Protein AF-R6V7T8-F1 (afdb_monomer)

Radius of gyration: 25.44 Å; Cα contacts (8 Å, |Δi|>4): 290; chains: 1; bounding box: 53×52×78 Å

Secondary structure (DSSP, 8-state):
-TTGGGS--------HHHHHHHHHHTT--HHHHHHHHH-GGGSSEEEE-SS-EEEE-HHHHHHHHHHHHHHHHTTPPP-HHHHHTTSB-HHHHHHHHHHHHHHHHHHHHHTHHHHHTT---HHHHHHHHH--HHHHHHHHHHHHHHHHHHHHHHHHHHHHHHHHHHHHHHHHHHHHH--SS-HHHHHHHHHHHHHHHHHHHHHHT-S-HHHHHHHHHHHHHHHHT----SSHHHHHHHHHHHHHHHHHHHHHHHHHHHHHHHHHHHHHHHHHTTSHHHHHHHHHHHH-HHHHHHHTTS--HHHHHHHHHHHHHHHHHHHHHHH--

Nearest PDB structures (foldseek):
  7rdr-assembly1_A  TM=1.911E-01  e=1.807E+00  unidentified
  8aud-assembly1_A  TM=2.335E-01  e=4.408E+00  Corynebacterium glutamicum ATCC 13032

pLDDT: mean 90.62, std 9.59, range [43.59, 98.31]

Solvent-accessible surface area (backbone atoms only — not comparable to full-atom values): 18001 Å² total; per-residue (Å²): 121,82,72,61,80,79,47,92,83,78,91,84,77,93,52,66,72,67,48,49,56,53,37,52,78,69,64,50,42,64,66,59,56,47,47,36,72,78,39,58,78,65,50,59,42,80,49,76,62,98,90,44,79,31,34,30,43,72,64,26,56,54,55,44,27,57,48,50,56,57,25,58,78,67,72,46,86,82,43,41,71,64,41,28,78,39,30,41,30,68,74,61,14,48,53,48,34,57,45,51,56,50,50,53,49,46,53,69,72,61,36,53,71,38,33,36,68,59,59,69,56,72,65,48,51,60,46,58,74,72,46,54,70,72,54,51,52,45,50,44,47,50,46,52,52,56,49,44,60,47,34,44,53,34,52,55,40,44,56,50,40,54,54,50,50,54,51,50,54,51,50,55,47,52,60,70,71,60,66,100,59,52,53,40,52,52,53,50,50,54,54,48,51,52,51,53,52,51,58,52,46,60,73,65,68,81,60,59,67,68,58,54,50,53,52,51,54,50,52,51,56,52,58,77,26,59,31,83,40,78,51,57,71,59,16,50,55,47,37,43,50,53,52,55,51,43,47,52,51,33,54,56,37,47,52,51,37,55,50,25,52,52,22,44,49,54,48,42,46,73,69,50,43,93,37,72,62,42,55,49,43,53,51,52,42,72,69,29,66,45,48,49,62,46,40,75,77,54,75,51,68,68,60,54,52,54,50,50,54,48,55,52,50,52,52,53,50,54,56,52,55,65,73,74,107

Mean predicted aligned error: 6.97 Å

Sequence (325 aa):
MVTLDRVRRIDVEADYGVWKEYARERKLHGALLSYLELRPNNFYRVEADVDGLQYVTARGWEDLSQLIYAYEELSIPVTEEVIYEFLHHRDVAEDVEAYLALYHKYQDDYGIPEILAGNVRTEVYARLFQAGFDERLSVVGLLADGLRGILEKVILQKNKTDQWYDYLRQYQHTLKEGTDKTPAEDYRQMLETIAEENAQLEKTGLVDRKELSRREILRQQMAENAPSAAEPREAFAQAKQGFDNCRSILAAQEQAGEQAMEAAFDFMENAFGNGQEMILFVTELTLMSEAVQFLAQHPCERYLQYNQELLIGTRRRELLDELNQ

Foldseek 3Di:
DVVPVPDDDDDDDDDPVVLLLVCLVVVFDLLLSLLCVVVVVLAWDWDADPVGIFIHYSVLSRVVRVVVVVCVVVVHQDALVNSCVSRVHNVSSVSSSVSVVLLVVLCVVLVLVCLLLLNGDPVNLVCLVVDDPSSLSSVLSSNLVSLLVLLVVLVLLVVLLVVLVVLLVVLLVDLVVDDPDFSLVSQVVSLVVLVVVLVVVVVVVPDDPVVSVSSVVSSVLLVVQRADDRRSVNRSVSSCPSSVVSVVVSVVSLVSSLSSVVSSVVCCCSRANLHVSLVVSLVSLVSNPSNVVSCVVVPDPSSVVSVVVNVVVVVVVVVVVVVVD

Structure (mmCIF, N/CA/C/O backbone):
data_AF-R6V7T8-F1
#
_entry.id   AF-R6V7T8-F1
#
loop_
_atom_site.group_PDB
_atom_site.id
_atom_site.type_symbol
_atom_site.label_atom_id
_atom_site.label_alt_id
_atom_site.label_comp_id
_atom_site.label_asym_id
_atom_site.label_entity_id
_atom_site.label_seq_id
_atom_site.pdbx_PDB_ins_code
_atom_site.Cartn_x
_atom_site.Cartn_y
_atom_site.Cartn_z
_atom_site.occupancy
_atom_site.B_iso_or_equiv
_atom_site.auth_seq_id
_atom_site.auth_comp_id
_atom_site.auth_asym_id
_atom_site.auth_atom_id
_atom_site.pdbx_PDB_model_num
ATOM 1 N N . MET A 1 1 ? 2.264 -28.751 40.817 1.00 55.16 1 MET A N 1
ATOM 2 C CA . MET A 1 1 ? 3.515 -28.034 41.163 1.00 55.16 1 MET A CA 1
ATOM 3 C C . MET A 1 1 ? 4.790 -28.866 40.964 1.00 55.16 1 MET A C 1
ATOM 5 O O . MET A 1 1 ? 5.789 -28.281 40.594 1.00 55.16 1 MET A O 1
ATOM 9 N N . VAL A 1 2 ? 4.789 -30.200 41.119 1.00 51.72 2 VAL A N 1
ATOM 10 C CA . VAL A 1 2 ? 6.012 -31.044 41.011 1.00 51.72 2 VAL A CA 1
ATOM 11 C C . VAL A 1 2 ? 6.523 -31.250 39.567 1.00 51.72 2 VA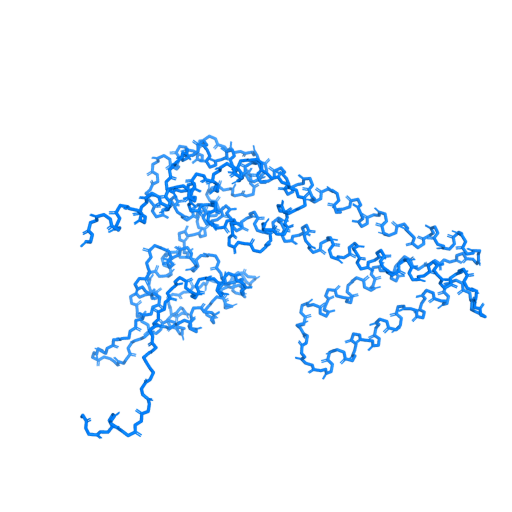L A C 1
ATOM 13 O O . VAL A 1 2 ? 7.693 -31.544 39.353 1.00 51.72 2 VAL A O 1
ATOM 16 N N . THR A 1 3 ? 5.673 -31.069 38.554 1.00 54.94 3 THR A N 1
ATOM 17 C CA . THR A 1 3 ? 6.024 -31.225 37.128 1.00 54.94 3 THR A CA 1
ATOM 18 C C . THR A 1 3 ? 6.689 -29.996 36.501 1.00 54.94 3 THR A C 1
ATOM 20 O O . THR A 1 3 ? 7.427 -30.148 35.533 1.00 54.94 3 THR A O 1
ATOM 23 N N . LEU A 1 4 ? 6.481 -28.799 37.062 1.00 61.06 4 LEU A N 1
ATOM 24 C CA . LEU A 1 4 ? 7.073 -27.546 36.567 1.00 61.06 4 LEU A CA 1
ATOM 25 C C . LEU A 1 4 ? 8.558 -27.390 36.942 1.00 61.06 4 LEU A C 1
ATOM 27 O O . LEU A 1 4 ? 9.261 -26.621 36.305 1.00 61.06 4 LEU A O 1
ATOM 31 N N . ASP A 1 5 ? 9.048 -28.148 37.927 1.00 66.88 5 ASP A N 1
ATOM 32 C CA . ASP A 1 5 ? 10.437 -28.089 38.418 1.00 66.88 5 ASP A CA 1
ATOM 33 C C . ASP A 1 5 ? 11.447 -28.792 37.483 1.00 66.88 5 ASP A C 1
ATOM 35 O O . ASP A 1 5 ? 12.659 -28.649 37.613 1.00 66.88 5 ASP A O 1
ATOM 39 N N . ARG A 1 6 ? 10.954 -29.576 36.513 1.00 75.56 6 ARG A N 1
ATOM 40 C CA . ARG A 1 6 ? 11.778 -30.399 35.604 1.00 75.56 6 ARG A CA 1
ATOM 41 C C . ARG A 1 6 ? 11.792 -29.909 34.159 1.00 75.56 6 ARG A C 1
ATOM 43 O O . ARG A 1 6 ? 12.424 -30.540 33.314 1.00 75.56 6 ARG A O 1
ATOM 50 N N . VAL A 1 7 ? 11.086 -28.821 33.859 1.00 77.69 7 VAL A N 1
ATOM 51 C CA . VAL A 1 7 ? 10.921 -28.310 32.496 1.00 77.69 7 VAL A CA 1
ATOM 52 C C . VAL A 1 7 ? 11.129 -26.805 32.515 1.00 77.69 7 VAL A C 1
ATOM 54 O O . VAL A 1 7 ? 10.615 -26.114 33.390 1.00 77.69 7 VAL A O 1
ATOM 57 N N . ARG A 1 8 ? 11.880 -26.282 31.543 1.00 80.06 8 ARG A N 1
ATOM 58 C CA . ARG A 1 8 ? 11.956 -24.834 31.342 1.00 80.06 8 ARG A CA 1
ATOM 59 C C . ARG A 1 8 ? 10.571 -24.337 30.933 1.00 80.06 8 ARG A C 1
ATOM 61 O O . ARG A 1 8 ? 10.070 -24.725 29.882 1.00 80.06 8 ARG A O 1
ATOM 68 N N . ARG A 1 9 ? 9.967 -23.504 31.775 1.00 81.06 9 ARG A N 1
ATOM 69 C CA . ARG A 1 9 ? 8.743 -22.768 31.468 1.00 81.06 9 ARG A CA 1
ATOM 70 C C . ARG A 1 9 ? 9.133 -21.481 30.746 1.00 81.06 9 ARG A C 1
ATOM 72 O O . ARG A 1 9 ? 9.965 -20.733 31.251 1.00 81.06 9 ARG A O 1
ATOM 79 N N . ILE A 1 10 ? 8.558 -21.262 29.572 1.00 81.31 10 ILE A N 1
ATOM 80 C CA . ILE A 1 10 ? 8.572 -19.970 28.887 1.00 81.31 10 ILE A CA 1
ATOM 81 C C . ILE A 1 10 ? 7.127 -19.497 28.917 1.00 81.31 10 ILE A C 1
ATOM 83 O O . ILE A 1 10 ? 6.248 -20.201 28.421 1.00 81.31 10 ILE A O 1
ATOM 87 N N . ASP A 1 11 ? 6.892 -18.357 29.553 1.00 81.38 11 ASP A N 1
ATOM 88 C CA . ASP A 1 11 ? 5.591 -17.705 29.535 1.00 81.38 11 ASP A CA 1
ATOM 89 C C . ASP A 1 11 ? 5.469 -16.918 28.230 1.00 81.38 11 ASP A C 1
ATOM 91 O O . ASP A 1 11 ? 6.343 -16.121 27.890 1.00 81.38 11 ASP A O 1
ATOM 95 N N . VAL A 1 12 ? 4.422 -17.221 27.468 1.00 79.38 12 VAL A N 1
ATOM 96 C CA . VAL A 1 12 ? 4.104 -16.560 26.204 1.00 79.38 12 VAL A CA 1
ATOM 97 C C . VAL A 1 12 ? 2.762 -15.882 26.399 1.00 79.38 12 VAL A C 1
ATOM 99 O O . VAL A 1 12 ? 1.765 -16.553 26.668 1.00 79.38 12 VAL A O 1
ATOM 102 N N . GLU A 1 13 ? 2.755 -14.562 26.282 1.00 82.81 13 GLU A N 1
ATOM 103 C CA . GLU A 1 13 ? 1.557 -13.735 26.381 1.00 82.81 13 GLU A CA 1
ATOM 104 C C . GLU A 1 13 ? 1.257 -13.117 25.017 1.00 82.81 13 GLU A C 1
ATOM 106 O O . GLU A 1 13 ? 2.162 -12.853 24.221 1.00 82.81 13 GLU A O 1
ATOM 111 N N . ALA A 1 14 ? -0.029 -12.943 24.724 1.00 86.38 14 ALA A N 1
ATOM 112 C CA . ALA A 1 14 ? -0.458 -12.291 23.501 1.00 86.38 14 ALA A CA 1
ATOM 113 C C . ALA A 1 14 ? -0.255 -10.778 23.636 1.00 86.38 14 ALA A C 1
ATOM 115 O O . ALA A 1 14 ? -0.771 -10.165 24.567 1.00 86.38 14 ALA A O 1
ATOM 116 N N . ASP A 1 15 ? 0.458 -10.188 22.681 1.00 89.12 15 ASP A N 1
ATOM 117 C CA . ASP A 1 15 ? 0.689 -8.748 22.609 1.00 89.12 15 ASP A CA 1
ATOM 118 C C . ASP A 1 15 ? 0.139 -8.219 21.279 1.00 89.12 15 ASP A C 1
ATOM 120 O O . ASP A 1 15 ? 0.645 -8.552 20.202 1.00 89.12 15 ASP A O 1
ATOM 124 N N . TYR A 1 16 ? -0.935 -7.426 21.356 1.00 87.88 16 TYR A N 1
ATOM 125 C CA . TYR A 1 16 ? -1.553 -6.828 20.173 1.00 87.88 16 TYR A CA 1
ATOM 126 C C . TYR A 1 16 ? -0.629 -5.808 19.503 1.00 87.88 16 TYR A C 1
ATOM 128 O O . TYR A 1 16 ? -0.614 -5.743 18.280 1.00 87.88 16 TYR A O 1
ATOM 136 N N . GLY A 1 17 ? 0.168 -5.047 20.259 1.00 85.12 17 GLY A N 1
ATOM 137 C CA . GLY A 1 17 ? 1.081 -4.051 19.699 1.00 85.12 17 GLY A CA 1
ATOM 138 C C . GLY A 1 17 ? 2.125 -4.697 18.790 1.00 85.12 17 GLY A C 1
ATOM 139 O O . GLY A 1 17 ? 2.258 -4.309 17.630 1.00 85.12 17 GLY A O 1
ATOM 140 N N . VAL A 1 18 ? 2.777 -5.756 19.280 1.00 86.44 18 VAL A N 1
ATOM 141 C CA . VAL A 1 18 ? 3.751 -6.536 18.496 1.00 86.44 18 VAL A CA 1
ATOM 142 C C . VAL A 1 18 ? 3.080 -7.217 17.300 1.00 86.44 18 VAL A C 1
ATOM 144 O O . VAL A 1 18 ? 3.609 -7.202 16.188 1.00 86.44 18 VAL A O 1
ATOM 147 N N . TRP A 1 19 ? 1.894 -7.803 17.491 1.00 92.38 19 TRP A N 1
ATOM 148 C CA . TRP A 1 19 ? 1.177 -8.437 16.386 1.00 92.38 19 TRP A CA 1
ATOM 149 C C . TRP A 1 19 ? 0.701 -7.431 15.334 1.00 92.38 19 TRP A C 1
ATOM 151 O O . TRP A 1 19 ? 0.721 -7.749 14.150 1.00 92.38 19 TRP A O 1
ATOM 161 N N . LYS A 1 20 ? 0.311 -6.215 15.727 1.00 88.88 20 LYS A N 1
ATOM 162 C CA . LYS A 1 20 ? -0.148 -5.165 14.811 1.00 88.88 20 LYS A CA 1
ATOM 163 C C . LYS A 1 20 ? 0.961 -4.751 13.845 1.00 88.88 20 LYS A C 1
ATOM 165 O O . LYS A 1 20 ? 0.683 -4.529 12.669 1.00 88.88 20 LYS A O 1
ATOM 170 N N . GLU A 1 21 ? 2.212 -4.678 14.303 1.00 85.69 21 GLU A N 1
ATOM 171 C CA . GLU A 1 21 ? 3.370 -4.433 13.429 1.00 85.69 21 GLU A CA 1
ATOM 172 C C . GLU A 1 21 ? 3.504 -5.532 12.366 1.00 85.69 21 GLU A C 1
ATOM 174 O O . GLU A 1 21 ? 3.514 -5.234 11.170 1.00 85.69 21 GLU A O 1
ATOM 179 N N . TYR A 1 22 ? 3.468 -6.801 12.785 1.00 90.06 22 TYR A N 1
ATOM 180 C CA . TYR A 1 22 ? 3.442 -7.948 11.869 1.00 90.06 22 TYR A CA 1
ATOM 181 C C . TYR A 1 22 ? 2.257 -7.893 10.893 1.00 90.06 22 TYR A C 1
ATOM 183 O O . TYR A 1 22 ? 2.412 -8.104 9.689 1.00 90.06 22 TYR A O 1
ATOM 191 N N . ALA A 1 23 ? 1.062 -7.605 11.404 1.00 91.00 23 ALA A N 1
ATOM 192 C CA . ALA A 1 23 ? -0.167 -7.572 10.631 1.00 91.00 23 ALA A CA 1
ATOM 193 C C . ALA A 1 23 ? -0.109 -6.507 9.527 1.00 91.00 23 ALA A C 1
ATOM 195 O O . ALA A 1 23 ? -0.538 -6.756 8.399 1.00 91.00 23 ALA A O 1
ATOM 196 N N . ARG A 1 24 ? 0.489 -5.346 9.816 1.00 83.94 24 ARG A N 1
ATOM 197 C CA . ARG A 1 24 ? 0.737 -4.304 8.813 1.00 83.94 24 ARG A CA 1
ATOM 198 C C . ARG A 1 24 ? 1.755 -4.742 7.766 1.00 83.94 24 ARG A C 1
ATOM 200 O O . ARG A 1 24 ? 1.491 -4.562 6.579 1.00 83.94 24 ARG A O 1
ATOM 207 N N . GLU A 1 25 ? 2.875 -5.346 8.167 1.00 84.31 25 GLU A N 1
ATOM 208 C CA . GLU A 1 25 ? 3.872 -5.876 7.220 1.00 84.31 25 GLU A CA 1
ATOM 209 C C . GLU A 1 25 ? 3.267 -6.919 6.273 1.00 84.31 25 GLU A C 1
ATOM 211 O O . GLU A 1 25 ? 3.578 -6.951 5.081 1.00 84.31 25 GLU A O 1
ATOM 216 N N . ARG A 1 26 ? 2.368 -7.758 6.793 1.00 88.38 26 ARG A N 1
ATOM 217 C CA . ARG A 1 26 ? 1.632 -8.765 6.019 1.00 88.38 26 ARG A CA 1
ATOM 218 C C . ARG A 1 26 ? 0.400 -8.228 5.298 1.00 88.38 26 ARG A C 1
ATOM 220 O O . ARG A 1 26 ? -0.266 -9.012 4.625 1.00 88.38 26 ARG A O 1
ATOM 227 N N . LYS A 1 27 ? 0.135 -6.921 5.387 1.00 87.69 27 LYS A N 1
ATOM 228 C CA . LYS A 1 27 ? -0.998 -6.242 4.744 1.00 87.69 27 LYS A CA 1
ATOM 229 C C . LYS A 1 27 ? -2.331 -6.910 5.082 1.00 87.69 27 LYS A C 1
ATOM 231 O O . LYS A 1 27 ? -3.112 -7.228 4.191 1.00 87.69 27 LYS A O 1
ATOM 236 N N . LEU A 1 28 ? -2.559 -7.173 6.368 1.00 93.06 28 LEU A N 1
ATOM 237 C CA . LEU A 1 28 ? -3.863 -7.629 6.842 1.00 93.06 28 LEU A CA 1
ATOM 238 C C . LEU A 1 28 ? -4.916 -6.534 6.634 1.00 93.06 28 LEU A C 1
ATOM 240 O O . LEU A 1 28 ? -4.607 -5.344 6.561 1.00 93.06 28 LEU A O 1
ATOM 244 N N . HIS A 1 29 ? -6.168 -6.968 6.558 1.00 92.88 29 HIS A N 1
ATOM 245 C CA . HIS A 1 29 ? -7.310 -6.164 6.172 1.00 92.88 29 HIS A CA 1
ATOM 246 C C . HIS A 1 29 ? -7.504 -4.974 7.116 1.00 92.88 29 HIS A C 1
ATOM 248 O O . HIS A 1 29 ? -7.666 -5.150 8.328 1.00 92.88 29 HIS A O 1
ATOM 254 N N . GLY A 1 30 ? -7.536 -3.765 6.552 1.00 88.81 30 GLY A N 1
ATOM 255 C CA . GLY A 1 30 ? -7.575 -2.508 7.302 1.00 88.81 30 GLY A CA 1
ATOM 256 C C . GLY A 1 30 ? -8.742 -2.412 8.283 1.00 88.81 30 GLY A C 1
ATOM 257 O O . GLY A 1 30 ? -8.561 -1.990 9.425 1.00 88.81 30 GLY A O 1
ATOM 258 N N . ALA A 1 31 ? -9.919 -2.913 7.896 1.00 90.44 31 ALA A N 1
ATOM 259 C CA . ALA A 1 31 ? -11.085 -2.935 8.778 1.00 90.44 31 ALA A CA 1
ATOM 260 C C . ALA A 1 31 ? -10.868 -3.789 10.041 1.00 90.44 31 ALA A C 1
ATOM 262 O O . ALA A 1 31 ? -11.312 -3.405 11.117 1.00 90.44 31 ALA A O 1
ATOM 263 N N . LEU A 1 32 ? -10.135 -4.907 9.951 1.00 94.56 32 LEU A N 1
ATOM 264 C CA . LEU A 1 32 ? -9.837 -5.739 11.124 1.00 94.56 32 LEU A CA 1
ATOM 265 C C . LEU A 1 32 ? -8.835 -5.051 12.056 1.00 94.56 32 LEU A C 1
ATOM 267 O O . LEU A 1 32 ? -8.971 -5.120 13.275 1.00 94.56 32 LEU A O 1
ATOM 271 N N . LEU A 1 33 ? -7.846 -4.352 11.491 1.00 90.62 33 LEU A N 1
ATOM 272 C CA . LEU A 1 33 ? -6.887 -3.570 12.275 1.00 90.62 33 LEU A CA 1
ATOM 273 C C . LEU A 1 33 ? -7.572 -2.395 12.979 1.00 90.62 33 LEU A C 1
ATOM 275 O O . LEU A 1 33 ? -7.305 -2.135 14.149 1.00 90.62 33 LEU A O 1
ATOM 279 N N . SER A 1 34 ? -8.485 -1.713 12.286 1.00 87.62 34 SER A N 1
ATOM 280 C CA . SER A 1 34 ? -9.264 -0.614 12.859 1.00 87.62 34 SER A CA 1
ATOM 281 C C . SER A 1 34 ? -10.218 -1.106 13.954 1.00 87.62 34 SER A C 1
ATOM 283 O O . SER A 1 34 ? -10.280 -0.510 15.030 1.00 87.62 34 SER A O 1
ATOM 285 N N . TYR A 1 35 ? -10.867 -2.255 13.743 1.00 92.25 35 TYR A N 1
ATOM 286 C CA . TYR A 1 35 ? -11.681 -2.925 14.756 1.00 92.25 35 TYR A CA 1
ATOM 287 C C . TYR A 1 35 ? -10.882 -3.247 16.026 1.00 92.25 35 TYR A C 1
ATOM 289 O O . TYR A 1 35 ? -11.295 -2.901 17.134 1.00 92.25 35 TYR A O 1
ATOM 297 N N . LEU A 1 36 ? -9.717 -3.884 15.879 1.00 93.38 36 LEU A N 1
ATOM 298 C CA . LEU A 1 36 ? -8.883 -4.277 17.015 1.00 93.38 36 LEU A CA 1
ATOM 299 C C . LEU A 1 36 ? -8.272 -3.080 17.748 1.00 93.38 36 LEU A C 1
ATOM 301 O O . LEU A 1 36 ? -8.020 -3.175 18.947 1.00 93.38 36 LEU A O 1
ATOM 305 N N . GLU A 1 37 ? -8.108 -1.936 17.083 1.00 86.25 37 GLU A N 1
ATOM 306 C CA . GLU A 1 37 ? -7.749 -0.685 17.755 1.00 86.25 37 GLU A CA 1
ATOM 307 C C . GLU A 1 37 ? -8.855 -0.208 18.710 1.00 86.25 37 GLU A C 1
ATOM 309 O O . GLU A 1 37 ? -8.576 0.275 19.807 1.00 86.25 37 GLU A O 1
ATOM 314 N N . LEU A 1 38 ? -10.121 -0.384 18.320 1.00 87.00 38 LEU A N 1
ATOM 315 C CA . LEU A 1 38 ? -11.288 -0.033 19.137 1.00 87.00 38 LEU A CA 1
ATOM 316 C C . LEU A 1 38 ? -11.603 -1.078 20.209 1.00 87.00 38 LEU A C 1
ATOM 318 O O . LEU A 1 38 ? -12.225 -0.755 21.229 1.00 87.00 38 LEU A O 1
ATOM 322 N N . ARG A 1 39 ? -11.231 -2.337 19.967 1.00 91.94 39 ARG A N 1
ATOM 323 C CA . ARG A 1 39 ? -11.548 -3.497 20.809 1.00 91.94 39 ARG A CA 1
ATOM 324 C C . ARG A 1 39 ? -10.307 -4.382 21.026 1.00 91.94 39 ARG A C 1
ATOM 326 O O . ARG A 1 39 ? -10.347 -5.571 20.710 1.00 91.94 39 ARG A O 1
ATOM 333 N N . PRO A 1 40 ? -9.221 -3.868 21.637 1.00 90.75 40 PRO A N 1
ATOM 334 C CA . PRO A 1 40 ? -7.970 -4.624 21.784 1.00 90.75 40 PRO A CA 1
ATOM 335 C C . PRO A 1 40 ? -8.137 -5.900 22.620 1.00 90.75 40 PRO A C 1
ATOM 337 O O . PRO A 1 40 ? -7.454 -6.894 22.388 1.00 90.75 40 PRO A O 1
ATOM 340 N N . ASN A 1 41 ? -9.108 -5.923 23.539 1.00 91.88 41 ASN A N 1
ATOM 341 C CA . ASN A 1 41 ? -9.435 -7.105 24.344 1.00 91.88 41 ASN A CA 1
ATOM 342 C C . ASN A 1 41 ? -9.986 -8.279 23.516 1.00 91.88 41 ASN A C 1
ATOM 344 O O . ASN A 1 41 ? -10.000 -9.404 24.006 1.00 91.88 41 ASN A O 1
ATOM 348 N N . ASN A 1 42 ? -10.425 -8.044 22.275 1.00 95.94 42 ASN A N 1
ATOM 349 C CA . ASN A 1 42 ? -10.886 -9.101 21.378 1.00 95.94 42 ASN A CA 1
ATOM 350 C C . ASN A 1 42 ? -9.745 -9.728 20.563 1.00 95.94 42 ASN A C 1
ATOM 352 O O . ASN A 1 42 ? -9.966 -10.755 19.930 1.00 95.94 42 ASN A O 1
ATOM 356 N N . PHE A 1 43 ? -8.519 -9.187 20.616 1.00 96.31 43 PHE A N 1
ATOM 357 C CA . PHE A 1 43 ? -7.369 -9.733 19.886 1.00 96.31 43 PHE A CA 1
ATOM 358 C C . PHE A 1 43 ? -7.085 -11.199 20.240 1.00 96.31 43 PHE A C 1
ATOM 360 O O . PHE A 1 43 ? -6.848 -12.026 19.354 1.00 96.31 43 PHE A O 1
ATOM 367 N N . TYR A 1 44 ? -7.127 -11.525 21.532 1.00 95.06 44 TYR A N 1
ATOM 368 C CA . TYR A 1 44 ? -6.877 -12.870 22.030 1.00 95.06 44 TYR A CA 1
ATOM 369 C C . TYR A 1 44 ? -7.805 -13.171 23.206 1.00 95.06 44 TYR A C 1
ATOM 371 O O . TYR A 1 44 ? -7.691 -12.561 24.268 1.00 95.06 44 TYR A O 1
ATOM 379 N N . ARG A 1 45 ? -8.717 -14.130 23.028 1.00 93.81 45 ARG A N 1
ATOM 380 C CA . ARG A 1 45 ? -9.678 -14.565 24.054 1.00 93.81 45 ARG A CA 1
ATOM 381 C C . ARG A 1 45 ? -9.727 -16.080 24.084 1.00 93.81 45 ARG A C 1
ATOM 383 O O . ARG A 1 45 ? -9.687 -16.710 23.036 1.00 93.81 45 ARG A O 1
ATOM 390 N N . VAL A 1 46 ? -9.798 -16.669 25.270 1.00 92.06 46 VAL A N 1
ATOM 391 C CA . VAL A 1 46 ? -9.994 -18.113 25.443 1.00 92.06 46 VAL A CA 1
ATOM 392 C C . VAL A 1 46 ? -10.904 -18.305 26.642 1.00 92.06 46 VAL A C 1
ATOM 394 O O . VAL A 1 46 ? -10.528 -17.976 27.767 1.00 92.06 46 VAL A O 1
ATOM 397 N N . GLU A 1 47 ? -12.098 -18.825 26.396 1.00 91.38 47 GLU A N 1
ATOM 398 C CA . GLU A 1 47 ? -13.154 -18.976 27.392 1.00 91.38 47 GLU A CA 1
ATOM 399 C C . GLU A 1 47 ? -13.807 -20.351 27.229 1.00 91.38 47 GLU A C 1
ATOM 401 O O . GLU A 1 47 ? -13.881 -20.895 26.131 1.00 91.38 47 GLU A O 1
ATOM 406 N N . ALA A 1 48 ? -14.242 -20.951 28.332 1.00 89.00 48 ALA A N 1
ATOM 407 C CA . ALA A 1 48 ? -14.998 -22.197 28.306 1.00 89.00 48 ALA A CA 1
ATOM 408 C C . ALA A 1 48 ? -16.415 -21.911 28.799 1.00 89.00 48 ALA A C 1
ATOM 410 O O . ALA A 1 48 ? -16.581 -21.370 29.895 1.00 89.00 48 ALA A O 1
ATOM 411 N N . ASP A 1 49 ? -17.414 -22.284 28.008 1.00 83.62 49 ASP A N 1
ATOM 412 C CA . ASP A 1 49 ? -18.827 -22.145 28.341 1.00 83.62 49 ASP A CA 1
ATOM 413 C C . ASP A 1 49 ? -19.538 -23.513 28.355 1.00 83.62 49 ASP A C 1
ATOM 415 O O . ASP A 1 49 ? -18.908 -24.572 28.430 1.00 83.62 49 ASP A O 1
ATOM 419 N N . VAL A 1 50 ? -20.873 -23.493 28.370 1.00 82.75 50 VAL A N 1
ATOM 420 C CA . VAL A 1 50 ? -21.713 -24.702 28.362 1.00 82.75 50 VAL A CA 1
ATOM 421 C C . VAL A 1 50 ? -21.656 -25.476 27.041 1.00 82.75 50 VAL A C 1
ATOM 423 O O . VAL A 1 50 ? -21.897 -26.684 27.058 1.00 82.75 50 VAL A O 1
ATOM 426 N N . ASP A 1 51 ? -21.319 -24.812 25.937 1.00 79.06 51 ASP A N 1
ATOM 427 C CA . ASP A 1 51 ? -21.321 -25.360 24.580 1.00 79.06 51 ASP A CA 1
ATOM 428 C C . ASP A 1 51 ? -19.913 -25.771 24.108 1.00 79.06 51 ASP A C 1
ATOM 430 O O . ASP A 1 51 ? -19.776 -26.579 23.186 1.00 79.06 51 ASP A O 1
ATOM 434 N N . GLY A 1 52 ? -18.855 -25.301 24.775 1.00 87.12 52 GLY A N 1
ATOM 435 C CA . GLY A 1 52 ? -17.488 -25.758 24.561 1.00 87.12 52 GLY A CA 1
ATOM 436 C C . GLY A 1 52 ? -16.423 -24.707 24.858 1.00 87.12 52 GLY A C 1
ATOM 437 O O . GLY A 1 52 ? -16.588 -23.804 25.672 1.00 87.12 52 GLY A O 1
ATOM 438 N N . LEU A 1 53 ? -15.268 -24.871 24.214 1.00 91.94 53 LEU A N 1
ATOM 439 C CA . LEU A 1 53 ? -14.185 -23.892 24.250 1.00 91.94 53 LEU A CA 1
ATOM 440 C C . LEU A 1 53 ? -14.431 -22.849 23.154 1.00 91.94 53 LEU A C 1
ATOM 442 O O . LEU A 1 53 ? -14.397 -23.197 21.975 1.00 91.94 53 LEU A O 1
ATOM 446 N N . GLN A 1 54 ? -14.617 -21.591 23.539 1.00 94.19 54 GLN A N 1
ATOM 447 C CA . GLN A 1 54 ? -14.613 -20.447 22.634 1.00 94.19 54 GLN A CA 1
ATOM 448 C C . GLN A 1 54 ? -13.235 -19.789 22.634 1.00 94.19 54 GLN A C 1
ATOM 450 O O . GLN A 1 54 ? -12.596 -19.651 23.683 1.00 94.19 54 GLN A O 1
ATOM 455 N N . TYR A 1 55 ? -12.748 -19.383 21.464 1.00 95.06 55 TYR A N 1
ATOM 456 C CA . TYR A 1 55 ? -11.439 -18.747 21.378 1.00 95.06 55 TYR A CA 1
ATOM 457 C C . TYR A 1 55 ? -11.269 -17.814 20.182 1.00 95.06 55 TYR A C 1
ATOM 459 O O . TYR A 1 55 ? -11.849 -17.988 19.116 1.00 95.06 55 TYR A O 1
ATOM 467 N N . VAL A 1 56 ? -10.372 -16.852 20.358 1.00 97.12 56 VAL A N 1
ATOM 468 C CA . VAL A 1 56 ? -9.854 -15.956 19.332 1.00 97.12 56 VAL A CA 1
ATOM 469 C C . VAL A 1 56 ? -8.338 -15.951 19.451 1.00 97.12 56 VAL A C 1
ATOM 471 O O . VAL A 1 56 ? -7.797 -15.834 20.550 1.00 97.12 56 VAL A O 1
ATOM 474 N N . THR A 1 57 ? -7.644 -16.100 18.324 1.00 95.44 57 THR A N 1
ATOM 475 C CA . THR A 1 57 ? -6.177 -16.117 18.279 1.00 95.44 57 THR A CA 1
ATOM 476 C C . THR A 1 57 ? -5.657 -15.209 17.174 1.00 95.44 57 THR A C 1
ATOM 478 O O . THR A 1 57 ? -6.342 -14.969 16.182 1.00 95.44 57 THR A O 1
ATOM 481 N N . ALA A 1 58 ? -4.394 -14.797 17.294 1.00 94.06 58 ALA A N 1
ATOM 482 C CA . ALA A 1 58 ? -3.669 -14.038 16.275 1.00 94.06 58 ALA A CA 1
ATOM 483 C C . ALA A 1 58 ? -3.745 -14.659 14.863 1.00 94.06 58 ALA A C 1
ATOM 485 O O . ALA A 1 58 ? -3.827 -13.940 13.870 1.00 94.06 58 ALA A O 1
ATOM 486 N N . ARG A 1 59 ? -3.741 -15.997 14.771 1.00 94.31 59 ARG A N 1
ATOM 487 C CA . ARG A 1 59 ? -3.823 -16.731 13.498 1.00 94.31 59 ARG A CA 1
ATOM 488 C C . ARG A 1 59 ? -5.209 -16.617 12.857 1.00 94.31 59 ARG A C 1
ATOM 490 O O . ARG A 1 59 ? -5.296 -16.460 11.646 1.00 94.31 59 ARG A O 1
ATOM 497 N N . GLY A 1 60 ? -6.268 -16.648 13.670 1.00 96.88 60 GLY A N 1
ATOM 498 C CA . GLY A 1 60 ? -7.648 -16.509 13.196 1.00 96.88 60 GLY A CA 1
ATOM 499 C C . GLY A 1 60 ? -7.878 -15.184 12.467 1.00 96.88 60 GLY A C 1
ATOM 500 O O . GLY A 1 60 ? -8.482 -15.173 11.402 1.00 96.88 60 GLY A O 1
ATOM 501 N N . TRP A 1 61 ? -7.312 -14.088 12.981 1.00 97.75 61 TRP A N 1
ATOM 502 C CA . TRP A 1 61 ? -7.373 -12.772 12.334 1.00 97.75 61 TRP A CA 1
ATOM 503 C C . TRP A 1 61 ? -6.659 -12.724 10.981 1.00 97.75 61 TRP A C 1
ATOM 505 O O . TRP A 1 61 ? -7.167 -12.127 10.034 1.00 97.75 61 TRP A O 1
ATOM 515 N N . GLU A 1 62 ? -5.487 -13.351 10.875 1.00 96.38 62 GLU A N 1
ATOM 516 C CA . GLU A 1 62 ? -4.735 -13.422 9.619 1.00 96.38 62 GLU A CA 1
ATOM 517 C C . GLU A 1 62 ? -5.485 -14.225 8.554 1.00 96.38 62 GLU A C 1
ATOM 519 O O . GLU A 1 62 ? -5.580 -13.789 7.409 1.00 96.38 62 GLU A O 1
ATOM 524 N N . ASP A 1 63 ? -6.049 -15.371 8.930 1.00 97.12 63 ASP A N 1
ATOM 525 C CA . ASP A 1 63 ? -6.788 -16.218 7.996 1.00 97.12 63 ASP A CA 1
ATOM 526 C C . ASP A 1 63 ? -8.116 -15.575 7.572 1.00 97.12 63 ASP A C 1
ATOM 528 O O . ASP A 1 63 ? -8.429 -15.551 6.379 1.00 97.12 63 ASP A O 1
ATOM 532 N N . LEU A 1 64 ? -8.838 -14.953 8.513 1.00 97.94 64 LEU A N 1
ATOM 533 C CA . LEU A 1 64 ? -10.035 -14.168 8.210 1.00 97.94 64 LEU A CA 1
ATOM 534 C C . LEU A 1 64 ? -9.713 -13.018 7.250 1.00 97.94 64 LEU A C 1
ATOM 536 O O . LEU A 1 64 ? -10.430 -12.806 6.277 1.00 97.94 64 LEU A O 1
ATOM 540 N N . SER A 1 65 ? -8.611 -12.302 7.481 1.00 97.06 65 SER A N 1
ATOM 541 C CA . SER A 1 65 ? -8.178 -11.213 6.607 1.00 97.06 65 SER A CA 1
ATOM 542 C C . SER A 1 65 ? -8.013 -11.655 5.153 1.00 97.06 65 SER A C 1
ATOM 544 O O . SER A 1 65 ? -8.379 -10.902 4.254 1.00 97.06 65 SER A O 1
ATOM 546 N N . GLN A 1 66 ? -7.430 -12.831 4.906 1.00 95.12 66 GLN A N 1
ATOM 547 C CA . GLN A 1 66 ? -7.254 -13.339 3.542 1.00 95.12 66 GLN A CA 1
ATOM 548 C C . GLN A 1 66 ? -8.599 -13.666 2.890 1.00 95.12 66 GLN A C 1
ATOM 550 O O . GLN A 1 66 ? -8.783 -13.418 1.697 1.00 95.12 66 GLN A O 1
ATOM 555 N N . LEU A 1 67 ? -9.546 -14.196 3.670 1.00 96.62 67 LEU A N 1
ATOM 556 C CA . LEU A 1 67 ? -10.887 -14.483 3.180 1.00 96.62 67 LEU A CA 1
ATOM 557 C C . LEU A 1 67 ? -11.644 -13.204 2.815 1.00 96.62 67 LEU A C 1
ATOM 559 O O . LEU A 1 67 ? -12.247 -13.162 1.746 1.00 96.62 67 LEU A O 1
ATOM 563 N N . ILE A 1 68 ? -11.586 -12.172 3.665 1.00 96.06 68 ILE A N 1
ATOM 564 C CA . ILE A 1 68 ? -12.269 -10.894 3.420 1.00 96.06 68 ILE A CA 1
ATOM 565 C C . ILE A 1 68 ? -11.828 -10.312 2.076 1.00 96.06 68 ILE A C 1
ATOM 567 O O . ILE A 1 68 ? -12.686 -10.043 1.242 1.00 96.06 68 ILE A O 1
ATOM 571 N N . TYR A 1 69 ? -10.519 -10.235 1.804 1.00 93.88 69 TYR A N 1
ATOM 572 C CA . TYR A 1 69 ? -10.026 -9.761 0.505 1.00 93.88 69 TYR A CA 1
ATOM 573 C C . TYR A 1 69 ? -10.611 -10.551 -0.675 1.00 93.88 69 TYR A C 1
ATOM 575 O O . TYR A 1 69 ? -11.074 -9.967 -1.653 1.00 93.88 69 TYR A O 1
ATOM 583 N N . ALA A 1 70 ? -10.624 -11.885 -0.586 1.00 94.31 70 ALA A N 1
ATOM 584 C CA . ALA A 1 70 ? -11.186 -12.722 -1.644 1.00 94.31 70 ALA A CA 1
ATOM 585 C C . ALA A 1 70 ? -12.700 -12.506 -1.815 1.00 94.31 70 ALA A C 1
ATOM 587 O O . ALA A 1 70 ? -13.219 -12.556 -2.929 1.00 94.31 70 ALA A O 1
ATOM 588 N N . TYR A 1 71 ? -13.420 -12.277 -0.719 1.00 95.69 71 TYR A N 1
ATOM 589 C CA . TYR A 1 71 ? -14.862 -12.058 -0.731 1.00 95.69 71 TYR A CA 1
ATOM 590 C C . TYR A 1 71 ? -15.216 -10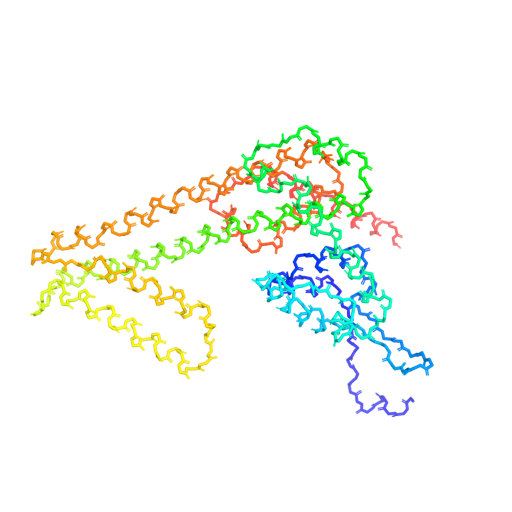.695 -1.319 1.00 95.69 71 TYR A C 1
ATOM 592 O O . TYR A 1 71 ? -16.122 -10.619 -2.144 1.00 95.69 71 TYR A O 1
ATOM 600 N N . GLU A 1 72 ? -14.461 -9.650 -0.993 1.00 90.88 72 GLU A N 1
ATOM 601 C CA . GLU A 1 72 ? -14.607 -8.324 -1.597 1.00 90.88 72 GLU A CA 1
ATOM 602 C C . GLU A 1 72 ? -14.386 -8.362 -3.112 1.00 90.88 72 GLU A C 1
ATOM 604 O O . GLU A 1 72 ? -15.223 -7.863 -3.869 1.00 90.88 72 GLU A O 1
ATOM 609 N N . GLU A 1 73 ? -13.316 -9.024 -3.573 1.00 90.19 73 GLU A N 1
ATOM 610 C CA . GLU A 1 73 ? -13.035 -9.202 -5.006 1.00 90.19 73 GLU A CA 1
ATOM 611 C C . GLU A 1 73 ? -14.185 -9.905 -5.743 1.00 90.19 73 GLU A C 1
ATOM 613 O O . GLU A 1 73 ? -14.477 -9.598 -6.902 1.00 90.19 73 GLU A O 1
ATOM 618 N N . LEU A 1 74 ? -14.861 -10.838 -5.069 1.00 94.19 74 LEU A N 1
ATOM 619 C CA . LEU A 1 74 ? -15.987 -11.599 -5.609 1.00 94.19 74 LEU A CA 1
ATOM 620 C C . LEU A 1 74 ? -17.356 -10.967 -5.310 1.00 94.19 74 LEU A C 1
ATOM 622 O O . LEU A 1 74 ? -18.375 -11.513 -5.739 1.00 94.19 74 LEU A O 1
ATOM 626 N N . SER A 1 75 ? -17.397 -9.833 -4.602 1.00 91.88 75 SER A N 1
ATOM 627 C CA . SER A 1 75 ? -18.631 -9.198 -4.110 1.00 91.88 75 SER A CA 1
ATOM 628 C C . SER A 1 75 ? -19.525 -10.150 -3.297 1.00 91.88 75 SER A C 1
ATOM 630 O O . SER A 1 75 ? -20.752 -10.136 -3.416 1.00 91.88 75 SER A O 1
ATOM 632 N N . ILE A 1 76 ? -18.903 -11.003 -2.483 1.00 93.75 76 ILE A N 1
ATOM 633 C CA . ILE A 1 76 ? -19.565 -11.928 -1.560 1.00 93.75 76 ILE A CA 1
ATOM 634 C C . ILE A 1 76 ? -19.616 -11.266 -0.174 1.00 93.75 76 ILE A C 1
ATOM 636 O O . ILE A 1 76 ? -18.583 -10.808 0.310 1.00 93.75 76 ILE A O 1
ATOM 640 N N . PRO A 1 77 ? -20.781 -11.207 0.495 1.00 91.62 77 PRO A N 1
ATOM 641 C CA . PRO A 1 77 ? -20.863 -10.649 1.839 1.00 91.62 77 PRO A CA 1
ATOM 642 C C . PRO A 1 77 ? -20.163 -11.555 2.860 1.00 91.62 77 PRO A C 1
ATOM 644 O O . PRO A 1 77 ? -20.319 -12.778 2.841 1.00 91.62 77 PRO A O 1
ATOM 647 N N . VAL A 1 78 ? -19.426 -10.937 3.780 1.00 94.50 78 VAL A N 1
ATOM 648 C CA . VAL A 1 78 ? -18.849 -11.598 4.955 1.00 94.50 78 VAL A CA 1
ATOM 649 C C . VAL A 1 78 ? -19.905 -11.571 6.063 1.00 94.50 78 VAL A C 1
ATOM 651 O O . VAL A 1 78 ? -20.352 -10.494 6.443 1.00 94.50 78 VAL A O 1
ATOM 654 N N . THR A 1 79 ? -20.332 -12.744 6.527 1.00 96.62 79 THR A N 1
ATOM 655 C CA . THR A 1 79 ? -21.402 -12.919 7.530 1.00 96.62 79 THR A CA 1
ATOM 656 C C . THR A 1 79 ? -20.837 -13.321 8.889 1.00 96.62 79 THR A C 1
ATOM 658 O O . THR A 1 79 ? -19.699 -13.799 8.957 1.00 96.62 79 THR A O 1
ATOM 661 N N . GLU A 1 80 ? -21.626 -13.187 9.960 1.00 97.31 80 GLU A N 1
ATOM 662 C CA . GLU A 1 80 ? -21.268 -13.677 11.302 1.00 97.31 80 GLU A CA 1
ATOM 663 C C . GLU A 1 80 ? -20.806 -15.140 11.257 1.00 97.31 80 GLU A C 1
ATOM 665 O O . GLU A 1 80 ? -19.763 -15.475 11.818 1.00 97.31 80 GLU A O 1
ATOM 670 N N . GLU A 1 81 ? -21.535 -16.017 10.557 1.00 97.06 81 GLU A N 1
ATOM 671 C CA . GLU A 1 81 ? -21.194 -17.438 10.487 1.00 97.06 81 GLU A CA 1
ATOM 672 C C . GLU A 1 81 ? -19.826 -17.665 9.849 1.00 97.06 81 GLU A C 1
ATOM 674 O O . GLU A 1 81 ? -19.039 -18.460 10.359 1.00 97.06 81 GLU A O 1
ATOM 679 N N . VAL A 1 82 ? -19.523 -16.930 8.776 1.00 96.94 82 VAL A N 1
ATOM 680 C CA . VAL A 1 82 ? -18.215 -16.990 8.118 1.00 96.94 82 VAL A CA 1
ATOM 681 C C . VAL A 1 82 ? -17.122 -16.491 9.055 1.00 96.94 82 VAL A C 1
ATOM 683 O O . VAL A 1 82 ? -16.078 -17.123 9.152 1.00 96.94 82 VAL A O 1
ATOM 686 N N . ILE A 1 83 ? -17.339 -15.388 9.773 1.00 98.00 83 ILE A N 1
ATOM 687 C CA . ILE A 1 83 ? -16.351 -14.853 10.720 1.00 98.00 83 ILE A CA 1
ATOM 688 C C . ILE A 1 83 ? -16.113 -15.842 11.866 1.00 98.00 83 ILE A C 1
ATOM 690 O O . ILE A 1 83 ? -14.965 -16.063 12.258 1.00 98.00 83 ILE A O 1
ATOM 694 N N . TYR A 1 84 ? -17.177 -16.471 12.367 1.00 97.38 84 TYR A N 1
ATOM 695 C CA . TYR A 1 84 ? -17.125 -17.439 13.459 1.00 97.38 84 TYR A CA 1
ATOM 696 C C . TYR A 1 84 ? -16.278 -18.678 13.125 1.00 97.38 84 TYR A C 1
ATOM 698 O O . TYR A 1 84 ? -15.631 -19.234 14.014 1.00 97.38 84 TYR A O 1
ATOM 706 N N . GLU A 1 85 ? -16.209 -19.084 11.852 1.00 96.88 85 GLU A N 1
ATOM 707 C CA . GLU A 1 85 ? -15.322 -20.170 11.396 1.00 96.88 85 GLU A CA 1
ATOM 708 C C . GLU A 1 85 ? -13.828 -19.872 11.637 1.00 96.88 85 GLU A C 1
ATOM 710 O O . GLU A 1 85 ? -13.019 -20.798 11.725 1.00 96.88 85 GLU A O 1
ATOM 715 N N . PHE A 1 86 ? -13.447 -18.598 11.788 1.00 97.75 86 PHE A N 1
ATOM 716 C CA . PHE A 1 86 ? -12.070 -18.169 12.065 1.00 97.75 86 PHE A CA 1
ATOM 717 C C . PHE A 1 86 ? -11.906 -17.683 13.506 1.00 97.75 86 PHE A C 1
ATOM 719 O O . PHE A 1 86 ? -10.985 -18.101 14.218 1.00 97.75 86 PHE A O 1
ATOM 726 N N . LEU A 1 87 ? -12.814 -16.819 13.955 1.00 97.00 87 LEU A N 1
ATOM 727 C CA . LEU A 1 87 ? -12.864 -16.265 15.302 1.00 97.00 87 LEU A CA 1
ATOM 728 C C . LEU A 1 87 ? -13.919 -17.050 16.073 1.00 97.00 87 LEU A C 1
ATOM 730 O O . LEU A 1 87 ? -15.078 -16.657 16.106 1.00 97.00 87 LEU A O 1
ATOM 734 N N . HIS A 1 88 ? -13.519 -18.172 16.667 1.00 95.81 88 HIS A N 1
ATOM 735 C CA . HIS A 1 88 ? -14.382 -19.178 17.295 1.00 95.81 88 HIS A CA 1
ATOM 736 C C . HIS A 1 88 ? -15.035 -18.680 18.607 1.00 95.81 88 HIS A C 1
ATOM 738 O O . HIS A 1 88 ? -15.048 -19.378 19.620 1.00 95.81 88 HIS A O 1
ATOM 744 N N . HIS A 1 89 ? -15.547 -17.453 18.613 1.00 96.44 89 HIS A N 1
ATOM 745 C CA . HIS A 1 89 ? -16.192 -16.763 19.713 1.00 96.44 89 HIS A CA 1
ATOM 746 C C . HIS A 1 89 ? -17.363 -15.945 19.164 1.00 96.44 89 HIS A C 1
ATOM 748 O O . HIS A 1 89 ? -17.162 -15.025 18.372 1.00 96.44 89 HIS A O 1
ATOM 754 N N . ARG A 1 90 ? -18.586 -16.254 19.610 1.00 93.62 90 ARG A N 1
ATOM 755 C CA . ARG A 1 90 ? -19.826 -15.710 19.021 1.00 93.62 90 ARG A CA 1
ATOM 756 C C . ARG A 1 90 ? -19.921 -14.192 19.134 1.00 93.62 90 ARG A C 1
ATOM 758 O O . ARG A 1 90 ? -20.011 -13.524 18.114 1.00 93.62 90 ARG A O 1
ATOM 765 N N . ASP A 1 91 ? -19.756 -13.656 20.343 1.00 95.00 91 ASP A N 1
ATOM 766 C CA . ASP A 1 91 ? -19.842 -12.205 20.564 1.00 95.00 91 ASP A CA 1
ATOM 767 C C . ASP A 1 91 ? -18.808 -11.412 19.748 1.00 95.00 91 ASP A C 1
ATOM 769 O O . ASP A 1 91 ? -19.077 -10.299 19.311 1.00 95.00 91 ASP A O 1
ATOM 773 N N . VAL A 1 92 ? -17.609 -11.975 19.544 1.00 96.88 92 VAL A N 1
ATOM 774 C CA . VAL A 1 92 ? -16.571 -11.322 18.736 1.00 96.88 92 VAL A CA 1
ATOM 775 C C . VAL A 1 92 ? -16.938 -11.384 17.257 1.00 96.88 92 VAL A C 1
ATOM 777 O O . VAL A 1 92 ? -16.752 -10.396 16.558 1.00 96.88 92 VAL A O 1
ATOM 780 N N . ALA A 1 93 ? -17.473 -12.507 16.774 1.00 97.25 93 ALA A N 1
ATOM 781 C CA . ALA A 1 93 ? -17.904 -12.632 15.386 1.00 97.25 93 ALA A CA 1
ATOM 782 C C . ALA A 1 93 ? -19.046 -11.660 15.038 1.00 97.25 93 ALA A C 1
ATOM 784 O O . ALA A 1 93 ? -18.964 -10.986 14.013 1.00 97.25 93 ALA A O 1
ATOM 785 N N . GLU A 1 94 ? -20.047 -11.531 15.916 1.00 96.75 94 GLU A N 1
ATOM 786 C CA . GLU A 1 94 ? -21.166 -10.587 15.761 1.00 96.75 94 GLU A CA 1
ATOM 787 C C . GLU A 1 94 ? -20.673 -9.129 15.745 1.00 96.75 94 GLU A C 1
ATOM 789 O O . GLU A 1 94 ? -21.018 -8.350 14.854 1.00 96.75 94 GLU A O 1
ATOM 794 N N . ASP A 1 95 ? -19.805 -8.760 16.693 1.00 96.44 95 ASP A N 1
ATOM 795 C CA . ASP A 1 95 ? -19.249 -7.405 16.783 1.00 96.44 95 ASP A CA 1
ATOM 796 C C . ASP A 1 95 ? -18.371 -7.064 15.561 1.00 96.44 95 ASP A C 1
ATOM 798 O O . ASP A 1 95 ? -18.435 -5.951 15.036 1.00 96.44 95 ASP A O 1
ATOM 802 N N . VAL A 1 96 ? -17.597 -8.030 15.046 1.00 96.81 96 VAL A N 1
ATOM 803 C CA . VAL A 1 96 ? -16.800 -7.859 13.819 1.00 96.81 96 VAL A CA 1
ATOM 804 C C . VAL A 1 96 ? -17.694 -7.705 12.589 1.00 96.81 96 VAL A C 1
ATOM 806 O O . VAL A 1 96 ? -17.426 -6.821 11.778 1.00 96.81 96 VAL A O 1
ATOM 809 N N . GLU A 1 97 ? -18.751 -8.506 12.434 1.00 96.31 97 GLU A N 1
ATOM 810 C CA . GLU A 1 97 ? -19.684 -8.379 11.303 1.00 96.31 97 GLU A CA 1
ATOM 811 C C . GLU A 1 97 ? -20.321 -6.982 11.274 1.00 96.31 97 GLU A C 1
ATOM 813 O O . GLU A 1 97 ? -20.278 -6.283 10.254 1.00 96.31 97 GLU A O 1
ATOM 818 N N . ALA A 1 98 ? -20.851 -6.541 12.419 1.00 93.75 98 ALA A N 1
ATOM 819 C CA . ALA A 1 98 ? -21.451 -5.221 12.563 1.00 93.75 98 ALA A CA 1
ATOM 820 C C . ALA A 1 98 ? -20.443 -4.106 12.250 1.00 93.75 98 ALA A C 1
ATOM 822 O O . ALA A 1 98 ? -20.774 -3.128 11.568 1.00 93.75 98 ALA A O 1
ATOM 823 N N . TYR A 1 99 ? -19.198 -4.260 12.707 1.00 93.19 99 TYR A N 1
ATOM 824 C CA . TYR A 1 99 ? -18.138 -3.304 12.429 1.00 93.19 99 TYR A CA 1
ATOM 825 C C . TYR A 1 99 ? -17.747 -3.265 10.946 1.00 93.19 99 TYR A C 1
ATOM 827 O O . TYR A 1 99 ? -17.629 -2.175 10.388 1.00 93.19 99 TYR A O 1
ATOM 835 N N . LEU A 1 100 ? -17.593 -4.415 10.279 1.00 92.12 100 LEU A N 1
ATOM 836 C CA . LEU A 1 100 ? -17.289 -4.483 8.843 1.00 92.12 100 LEU A CA 1
ATOM 837 C C . LEU A 1 100 ? -18.375 -3.789 8.013 1.00 92.12 100 LEU A C 1
ATOM 839 O O . LEU A 1 100 ? -18.064 -2.990 7.127 1.00 92.12 100 LEU A O 1
ATOM 843 N N . ALA A 1 101 ? -19.649 -4.015 8.343 1.00 89.81 101 ALA A N 1
ATOM 844 C CA . ALA A 1 101 ? -20.763 -3.345 7.678 1.00 89.81 101 ALA A CA 1
ATOM 845 C C . ALA A 1 101 ? -20.696 -1.812 7.827 1.00 89.81 101 ALA A C 1
ATOM 847 O O . ALA A 1 101 ? -20.933 -1.078 6.863 1.00 89.81 101 ALA A O 1
ATOM 848 N N . LEU A 1 102 ? -20.343 -1.315 9.018 1.00 88.88 102 LEU A N 1
ATOM 849 C CA . LEU A 1 102 ? -20.136 0.117 9.250 1.00 88.88 102 LEU A CA 1
ATOM 850 C C . LEU A 1 102 ? -18.913 0.652 8.504 1.00 88.88 102 LEU A C 1
ATOM 852 O O . LEU A 1 102 ? -18.996 1.725 7.913 1.00 88.88 102 LEU A O 1
ATOM 856 N N . TYR A 1 103 ? -17.808 -0.090 8.493 1.00 86.75 103 TYR A N 1
ATOM 857 C CA . TYR A 1 103 ? -16.576 0.298 7.813 1.00 86.75 103 TYR A CA 1
ATOM 858 C C . TYR A 1 103 ? -16.805 0.490 6.306 1.00 86.75 103 TYR A C 1
ATOM 860 O O . TYR A 1 103 ? -16.456 1.540 5.765 1.00 86.75 103 TYR A O 1
ATOM 868 N N . HIS A 1 104 ? -17.488 -0.452 5.644 1.00 84.44 104 HIS A N 1
ATOM 869 C CA . HIS A 1 104 ? -17.866 -0.314 4.231 1.00 84.44 104 HIS A CA 1
ATOM 870 C C . HIS A 1 104 ? -18.809 0.860 3.991 1.00 84.44 104 HIS A C 1
ATOM 872 O O . HIS A 1 104 ? -18.611 1.649 3.069 1.00 84.44 104 HIS A O 1
ATOM 878 N N . LYS A 1 105 ? -19.803 1.036 4.867 1.00 86.88 105 LYS A N 1
ATOM 879 C CA . LYS A 1 105 ? -20.702 2.186 4.784 1.00 86.88 105 LYS A CA 1
ATOM 880 C C . LYS A 1 105 ? -19.936 3.508 4.893 1.00 86.88 105 LYS A C 1
ATOM 882 O O . LYS A 1 105 ? -20.240 4.451 4.170 1.00 86.88 105 LYS A O 1
ATOM 887 N N . TYR A 1 106 ? -18.948 3.598 5.780 1.00 86.75 106 TYR A N 1
ATOM 888 C CA . TYR A 1 106 ? -18.115 4.792 5.916 1.00 86.75 106 TYR A CA 1
ATOM 889 C C . TYR A 1 106 ? -17.240 5.024 4.687 1.00 86.75 106 TYR A C 1
ATOM 891 O O . TYR A 1 106 ? -17.117 6.166 4.249 1.00 86.75 106 TYR A O 1
ATOM 899 N N . GLN A 1 107 ? -16.689 3.971 4.089 1.00 80.25 107 GLN A N 1
ATOM 900 C CA . GLN A 1 107 ? -15.940 4.089 2.842 1.00 80.25 107 GLN A CA 1
ATOM 901 C C . GLN A 1 107 ? -16.772 4.772 1.741 1.00 80.25 107 GLN A C 1
ATOM 903 O O . GLN A 1 107 ? -16.281 5.708 1.103 1.00 80.25 107 GLN A O 1
ATOM 908 N N . ASP A 1 108 ? -18.037 4.372 1.589 1.00 81.62 108 ASP A N 1
ATOM 909 C CA . ASP A 1 108 ? -18.971 4.966 0.624 1.00 81.62 108 ASP A CA 1
ATOM 910 C C . ASP A 1 108 ? -19.409 6.387 1.016 1.00 81.62 108 ASP A C 1
ATOM 912 O O . ASP A 1 108 ? -19.477 7.294 0.185 1.00 81.62 108 ASP A O 1
ATOM 916 N N . ASP A 1 109 ? -19.709 6.600 2.297 1.00 85.25 109 ASP A N 1
ATOM 917 C CA . ASP A 1 109 ? -20.288 7.847 2.790 1.00 85.25 109 ASP A CA 1
ATOM 918 C C . ASP A 1 109 ? -19.284 9.016 2.815 1.00 85.25 109 ASP A C 1
ATOM 920 O O . ASP A 1 109 ? -19.661 10.167 2.552 1.00 85.25 109 ASP A O 1
ATOM 924 N N . TYR A 1 110 ? -18.020 8.742 3.155 1.00 89.12 110 TYR A N 1
ATOM 925 C CA . TYR A 1 110 ? -16.988 9.769 3.328 1.00 89.12 110 TYR A CA 1
ATOM 926 C C . TYR A 1 110 ? -16.300 10.166 2.019 1.00 89.12 110 TYR A C 1
ATOM 928 O O . TYR A 1 110 ? -15.876 11.316 1.898 1.00 89.12 110 TYR A O 1
ATOM 936 N N . GLY A 1 111 ? -16.233 9.273 1.026 1.00 91.38 111 GLY A N 1
ATOM 937 C CA . GLY A 1 111 ? -15.561 9.560 -0.246 1.00 91.38 111 GLY A CA 1
ATOM 938 C C . GLY A 1 111 ? -14.050 9.737 -0.071 1.00 91.38 111 GLY A C 1
ATOM 939 O O . GLY A 1 111 ? -13.492 10.801 -0.341 1.00 91.38 111 GLY A O 1
ATOM 940 N N . ILE A 1 112 ? -13.378 8.699 0.437 1.00 93.69 112 ILE A N 1
ATOM 941 C CA . ILE A 1 112 ? -11.921 8.704 0.661 1.00 93.69 112 ILE A CA 1
ATOM 942 C C . ILE A 1 112 ? -11.127 9.058 -0.610 1.00 93.69 112 ILE A C 1
ATOM 944 O O . ILE A 1 112 ? -10.199 9.864 -0.506 1.00 93.69 112 ILE A O 1
ATOM 948 N N . PRO A 1 113 ? -11.464 8.538 -1.811 1.00 93.25 113 PRO A N 1
ATOM 949 C CA . PRO A 1 113 ? -10.772 8.933 -3.036 1.00 93.25 113 PRO A CA 1
ATOM 950 C C . PRO A 1 113 ? -10.881 10.434 -3.327 1.00 93.25 113 PRO A C 1
ATOM 952 O O . PRO A 1 113 ? -9.904 11.050 -3.745 1.00 93.25 113 PRO A O 1
ATOM 955 N N . GLU A 1 114 ? -12.044 11.041 -3.082 1.00 95.00 114 GLU A N 1
ATOM 956 C CA . GLU A 1 114 ? -12.264 12.475 -3.265 1.00 95.00 114 GLU A CA 1
ATOM 957 C C . GLU A 1 114 ? -11.478 13.294 -2.241 1.00 95.00 114 GLU A C 1
ATOM 959 O O . GLU A 1 114 ? -10.898 14.319 -2.604 1.00 95.00 114 GLU A O 1
ATOM 964 N N . ILE A 1 115 ? -11.407 12.822 -0.992 1.00 96.38 115 ILE A N 1
ATOM 965 C CA . ILE A 1 115 ? -10.592 13.442 0.058 1.00 96.38 115 ILE A CA 1
ATOM 966 C C . ILE A 1 115 ? -9.117 13.451 -0.347 1.00 96.38 115 ILE A C 1
ATOM 968 O O . ILE A 1 115 ? -8.495 14.510 -0.348 1.00 96.38 115 ILE A O 1
ATOM 972 N N . LEU A 1 116 ? -8.577 12.306 -0.767 1.00 97.19 116 LEU A N 1
ATOM 973 C CA . LEU A 1 116 ? -7.181 12.183 -1.204 1.00 97.19 116 LEU A CA 1
ATOM 974 C C . LEU A 1 116 ? -6.896 12.914 -2.523 1.00 97.19 116 LEU A C 1
ATOM 976 O O . LEU A 1 116 ? -5.747 13.215 -2.824 1.00 97.19 116 LEU A O 1
ATOM 980 N N . ALA A 1 117 ? -7.925 13.243 -3.304 1.00 96.25 117 ALA A N 1
ATOM 981 C CA . ALA A 1 117 ? -7.811 14.116 -4.469 1.00 96.25 117 ALA A CA 1
ATOM 982 C C . ALA A 1 117 ? -7.913 15.618 -4.122 1.00 96.25 117 ALA A C 1
ATOM 984 O O . ALA A 1 117 ? -7.895 16.448 -5.031 1.00 96.25 117 ALA A O 1
ATOM 985 N N . GLY A 1 118 ? -8.073 15.977 -2.842 1.00 96.19 118 GLY A N 1
ATOM 986 C CA . GLY A 1 118 ? -8.246 17.359 -2.378 1.00 96.19 118 GLY A CA 1
ATOM 987 C C . GLY A 1 118 ? -9.647 17.940 -2.614 1.00 96.19 118 GLY A C 1
ATOM 988 O O . GLY A 1 118 ? -9.855 19.141 -2.455 1.00 96.19 118 GLY A O 1
ATOM 989 N N . ASN A 1 119 ? -10.627 17.112 -2.982 1.00 94.88 119 ASN A N 1
ATOM 990 C CA . ASN A 1 119 ? -11.986 17.522 -3.348 1.00 94.88 119 ASN A CA 1
ATOM 991 C C . ASN A 1 119 ? -12.998 17.181 -2.243 1.00 94.88 119 ASN A C 1
ATOM 993 O O . ASN A 1 119 ? -13.979 16.470 -2.466 1.00 94.88 119 ASN A O 1
ATOM 997 N N . VAL A 1 120 ? -12.766 17.689 -1.030 1.00 93.88 120 VAL A N 1
ATOM 998 C CA . VAL A 1 120 ? -13.620 17.388 0.128 1.00 93.88 120 VAL A CA 1
ATOM 999 C C . VAL A 1 120 ? -14.920 18.196 0.078 1.00 93.88 120 VAL A C 1
ATOM 1001 O O . VAL A 1 120 ? -14.906 19.427 0.024 1.00 93.88 120 VAL A O 1
ATOM 1004 N N . ARG A 1 121 ? -16.065 17.511 0.153 1.00 91.25 121 ARG A N 1
ATOM 1005 C CA . ARG A 1 121 ? -17.382 18.162 0.254 1.00 91.25 121 ARG A CA 1
ATOM 1006 C C . ARG A 1 121 ? -17.638 18.652 1.682 1.00 91.25 121 ARG A C 1
ATOM 1008 O O . ARG A 1 121 ? -17.276 17.981 2.644 1.00 91.25 121 ARG A O 1
ATOM 1015 N N . THR A 1 122 ? -18.306 19.792 1.852 1.00 89.44 122 THR A N 1
ATOM 1016 C CA . THR A 1 122 ? -18.549 20.383 3.184 1.00 89.44 122 THR A CA 1
ATOM 1017 C C . THR A 1 122 ? -19.377 19.474 4.100 1.00 89.44 122 THR A C 1
ATOM 1019 O O . THR A 1 122 ? -19.175 19.464 5.314 1.00 89.44 122 THR A O 1
ATOM 1022 N N . GLU A 1 123 ? -20.271 18.663 3.533 1.00 91.44 123 GLU A N 1
ATOM 1023 C CA . GLU A 1 123 ? -21.107 17.711 4.273 1.00 91.44 123 GLU A CA 1
ATOM 1024 C C . GLU A 1 123 ? -20.276 16.637 4.988 1.00 91.44 123 GLU A C 1
ATOM 1026 O O . GLU A 1 123 ? -20.692 16.139 6.033 1.00 91.44 123 GLU A O 1
ATOM 1031 N N . VAL A 1 124 ? -19.087 16.321 4.465 1.00 92.56 124 VAL A N 1
ATOM 1032 C CA . VAL A 1 124 ? -18.152 15.358 5.062 1.00 92.56 124 VAL A CA 1
ATOM 1033 C C . VAL A 1 124 ? -17.673 15.865 6.423 1.00 92.56 124 VAL A C 1
ATOM 1035 O O . VAL A 1 124 ? -17.767 15.149 7.419 1.00 92.56 124 VAL A O 1
ATOM 1038 N N . TYR A 1 125 ? -17.254 17.132 6.505 1.00 92.44 125 TYR A N 1
ATOM 1039 C CA . TYR A 1 125 ? -16.855 17.751 7.773 1.00 92.44 125 TYR A CA 1
ATOM 1040 C C . TYR A 1 125 ? -18.031 17.885 8.746 1.00 92.44 125 TYR A C 1
ATOM 1042 O O . TYR A 1 125 ? -17.881 17.629 9.940 1.00 92.44 125 TYR A O 1
ATOM 1050 N N . ALA A 1 126 ? -19.219 18.244 8.245 1.00 89.81 126 ALA A N 1
ATOM 1051 C CA . ALA A 1 126 ? -20.419 18.342 9.076 1.00 89.81 126 ALA A CA 1
ATOM 1052 C C . ALA A 1 126 ? -20.795 16.993 9.711 1.00 89.81 126 ALA A C 1
ATOM 1054 O O . ALA A 1 126 ? -21.230 16.956 10.863 1.00 89.81 126 ALA A O 1
ATOM 1055 N N . ARG A 1 127 ? -20.592 15.892 8.978 1.00 91.62 127 ARG A N 1
ATOM 1056 C CA . ARG A 1 127 ? -20.780 14.535 9.488 1.00 91.62 127 ARG A CA 1
ATOM 1057 C C . ARG A 1 127 ? -19.742 14.182 10.551 1.00 91.62 127 ARG A C 1
ATOM 1059 O O . ARG A 1 127 ? -20.140 13.773 11.636 1.00 91.62 127 ARG A O 1
ATOM 1066 N N . LEU A 1 128 ? -18.450 14.410 10.292 1.00 91.44 128 LEU A N 1
ATOM 1067 C CA . LEU A 1 128 ? -17.382 14.140 11.273 1.00 91.44 128 LEU A CA 1
ATOM 1068 C C . LEU A 1 128 ? -17.574 14.897 12.579 1.00 91.44 128 LEU A C 1
ATOM 1070 O O . LEU A 1 128 ? -17.294 14.364 13.648 1.00 91.44 128 LEU A O 1
ATOM 1074 N N . PHE A 1 129 ? -18.081 16.126 12.501 1.00 88.38 129 PHE A N 1
ATOM 1075 C CA . PHE A 1 129 ? -18.370 16.922 13.686 1.00 88.38 129 PHE A CA 1
ATOM 1076 C C . PHE A 1 129 ? -19.432 16.274 14.593 1.00 88.38 129 PHE A C 1
ATOM 1078 O O . PHE A 1 129 ? -19.413 16.473 15.806 1.00 88.38 129 PHE A O 1
ATOM 1085 N N . GLN A 1 130 ? -20.360 15.504 14.017 1.00 89.62 130 GLN A N 1
ATOM 1086 C CA . GLN A 1 130 ? -21.411 14.782 14.744 1.00 89.62 130 GLN A CA 1
ATOM 1087 C C . GLN A 1 130 ? -21.045 13.318 15.028 1.00 89.62 130 GLN A C 1
ATOM 1089 O O . GLN A 1 130 ? -21.742 12.655 15.798 1.00 89.62 130 GLN A O 1
ATOM 1094 N N . ALA A 1 131 ? -19.977 12.817 14.408 1.00 90.06 131 ALA A N 1
ATOM 1095 C CA . ALA A 1 131 ? -19.551 11.433 14.492 1.00 90.06 131 ALA A CA 1
ATOM 1096 C C . ALA A 1 131 ? -19.024 11.085 15.891 1.00 90.06 131 ALA A C 1
ATOM 1098 O O . ALA A 1 131 ? -18.323 11.865 16.544 1.00 90.06 131 ALA A O 1
ATOM 1099 N N . GLY A 1 132 ? -19.338 9.870 16.343 1.00 88.75 132 GLY A N 1
ATOM 1100 C CA . GLY A 1 132 ? -18.742 9.304 17.551 1.00 88.75 132 GLY A CA 1
ATOM 1101 C C . GLY A 1 132 ? -17.248 9.023 17.368 1.00 88.75 132 GLY A C 1
ATOM 1102 O O . GLY A 1 132 ? -16.736 8.983 16.250 1.00 88.75 132 GLY A O 1
ATOM 1103 N N . PHE A 1 133 ? -16.533 8.790 18.470 1.00 83.75 133 PHE A N 1
ATOM 1104 C CA . PHE A 1 133 ? -15.099 8.481 18.423 1.00 83.75 133 PHE A CA 1
ATOM 1105 C C . PHE A 1 133 ? -14.780 7.273 17.525 1.00 83.75 133 PHE A C 1
ATOM 1107 O O . PHE A 1 133 ? -13.897 7.380 16.681 1.00 83.75 133 PHE A O 1
ATOM 1114 N N . ASP A 1 134 ? -15.557 6.193 17.628 1.00 83.19 134 ASP A N 1
ATOM 1115 C CA . ASP A 1 134 ? -15.367 4.968 16.840 1.00 83.19 134 ASP A CA 1
ATOM 1116 C C . ASP A 1 134 ? -15.490 5.222 15.319 1.00 83.19 134 ASP A C 1
ATOM 1118 O O . ASP A 1 134 ? -14.699 4.703 14.528 1.00 83.19 134 ASP A O 1
ATOM 1122 N N . GLU A 1 135 ? -16.428 6.078 14.891 1.00 89.25 135 GLU A N 1
ATOM 1123 C CA . GLU A 1 135 ? -16.575 6.473 13.479 1.00 89.25 135 GLU A CA 1
ATOM 1124 C C . GLU A 1 135 ? -15.393 7.334 13.019 1.00 89.25 135 GLU A C 1
ATOM 1126 O O . GLU A 1 135 ? -14.821 7.070 11.963 1.00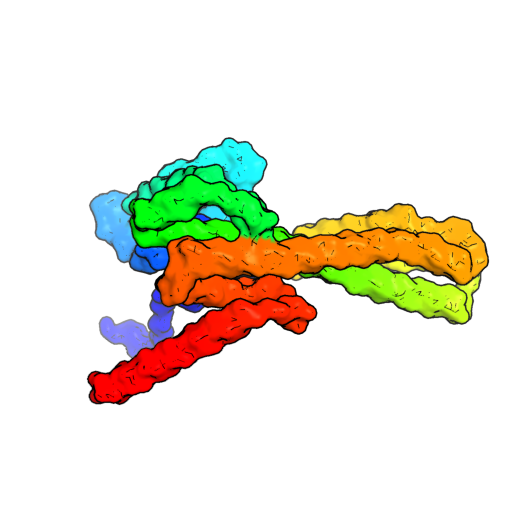 89.25 135 GLU A O 1
ATOM 1131 N N . ARG A 1 136 ? -14.961 8.310 13.829 1.00 91.00 136 ARG A N 1
ATOM 1132 C CA . ARG A 1 136 ? -13.788 9.143 13.508 1.00 91.00 136 ARG A CA 1
ATOM 1133 C C . ARG A 1 136 ? -12.523 8.300 13.350 1.00 91.00 136 ARG A C 1
ATOM 1135 O O . ARG A 1 136 ? -11.789 8.497 12.386 1.00 91.00 136 ARG A O 1
ATOM 1142 N N . LEU A 1 137 ? -12.301 7.324 14.235 1.00 85.88 137 LEU A N 1
ATOM 1143 C CA . LEU A 1 137 ? -11.162 6.406 14.145 1.00 85.88 137 LEU A CA 1
ATOM 1144 C C . LEU A 1 137 ? -11.196 5.576 12.858 1.00 85.88 137 LEU A C 1
ATOM 1146 O O . LEU A 1 137 ? -10.175 5.410 12.191 1.00 85.88 137 LEU A O 1
ATOM 1150 N N . SER A 1 138 ? -12.386 5.101 12.492 1.00 88.06 138 SER A N 1
ATOM 1151 C CA . SER A 1 138 ? -12.596 4.333 11.265 1.00 88.06 138 SER A CA 1
ATOM 1152 C C . SER A 1 138 ? -12.258 5.171 10.027 1.00 88.06 138 SER A C 1
ATOM 1154 O O . SER A 1 138 ? -11.595 4.680 9.118 1.00 88.06 138 SER A O 1
ATOM 1156 N N . VAL A 1 139 ? -12.627 6.459 10.013 1.00 92.75 139 VAL A N 1
ATOM 1157 C CA . VAL A 1 139 ? -12.275 7.391 8.926 1.00 92.75 139 VAL A CA 1
ATOM 1158 C C . VAL A 1 139 ? -10.767 7.628 8.837 1.00 92.75 139 VAL A C 1
ATOM 1160 O O . VAL A 1 139 ? -10.231 7.670 7.732 1.00 92.75 139 VAL A O 1
ATOM 1163 N N . VAL A 1 140 ? -10.063 7.733 9.968 1.00 92.44 140 VAL A N 1
ATOM 1164 C CA . VAL A 1 140 ? -8.592 7.832 9.971 1.00 92.44 140 VAL A CA 1
ATOM 1165 C C . VAL A 1 140 ? -7.954 6.580 9.364 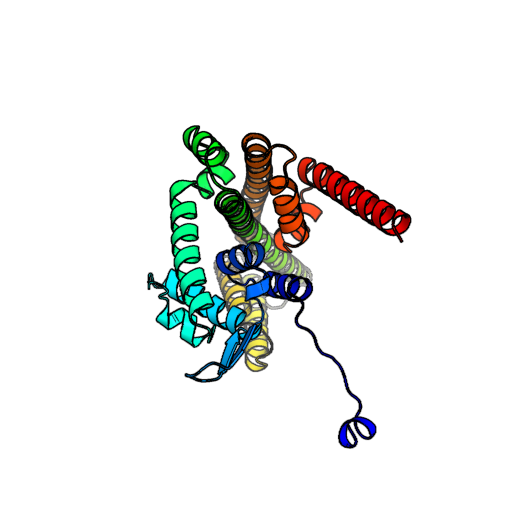1.00 92.44 140 VAL A C 1
ATOM 1167 O O . VAL A 1 140 ? -7.059 6.699 8.527 1.00 92.44 140 VAL A O 1
ATOM 1170 N N . GLY A 1 141 ? -8.430 5.391 9.746 1.00 88.50 141 GLY A N 1
ATOM 1171 C CA . GLY A 1 141 ? -7.962 4.123 9.177 1.00 88.50 141 GLY A CA 1
ATOM 1172 C C . GLY A 1 141 ? -8.204 4.044 7.668 1.00 88.50 141 GLY A C 1
ATOM 1173 O O . GLY A 1 141 ? -7.276 3.792 6.905 1.00 88.50 141 GLY A O 1
ATOM 1174 N N . LEU A 1 142 ? -9.424 4.365 7.233 1.00 91.94 142 LEU A N 1
ATOM 1175 C CA . LEU A 1 142 ? -9.807 4.428 5.820 1.00 91.94 142 LEU A CA 1
ATOM 1176 C C . LEU A 1 142 ? -8.930 5.399 5.014 1.00 91.94 142 LEU A C 1
ATOM 1178 O O . LEU A 1 142 ? -8.502 5.075 3.907 1.00 91.94 142 LEU A O 1
ATOM 1182 N N . LEU A 1 143 ? -8.640 6.582 5.562 1.00 95.12 143 LEU A N 1
ATOM 1183 C CA . LEU A 1 143 ? -7.771 7.570 4.922 1.00 95.12 143 LEU A CA 1
ATOM 1184 C C . LEU A 1 143 ? -6.340 7.041 4.769 1.00 95.12 143 LEU A C 1
ATOM 1186 O O . LEU A 1 143 ? -5.750 7.169 3.694 1.00 95.12 143 LEU A O 1
ATOM 1190 N N . ALA A 1 144 ? -5.799 6.422 5.822 1.00 93.25 144 ALA A N 1
ATOM 1191 C CA . ALA A 1 144 ? -4.477 5.807 5.791 1.00 93.25 144 ALA A CA 1
ATOM 1192 C C . ALA A 1 144 ? -4.405 4.670 4.758 1.00 93.25 144 ALA A C 1
ATOM 1194 O O . ALA A 1 144 ? -3.443 4.600 3.995 1.00 93.25 144 ALA A O 1
ATOM 1195 N N . ASP A 1 145 ? -5.428 3.819 4.668 1.00 90.19 145 ASP A N 1
ATOM 1196 C CA . ASP A 1 145 ? -5.474 2.724 3.694 1.00 90.19 145 ASP A CA 1
ATOM 1197 C C . ASP A 1 145 ? -5.636 3.220 2.252 1.00 90.19 145 ASP A C 1
ATOM 1199 O O . ASP A 1 145 ? -4.958 2.728 1.344 1.00 90.19 145 ASP A O 1
ATOM 1203 N N . GLY A 1 146 ? -6.457 4.250 2.032 1.00 93.38 146 GLY A N 1
ATOM 1204 C CA . GLY A 1 146 ? -6.561 4.907 0.731 1.00 93.38 146 GLY A CA 1
ATOM 1205 C C . GLY A 1 146 ? -5.219 5.491 0.280 1.00 93.38 146 GLY A C 1
ATOM 1206 O O . GLY A 1 146 ? -4.800 5.287 -0.864 1.00 93.38 146 GLY A O 1
ATOM 1207 N N . LEU A 1 147 ? -4.507 6.159 1.192 1.00 96.19 147 LEU A N 1
ATOM 1208 C CA . LEU A 1 147 ? -3.187 6.715 0.915 1.00 96.19 147 LEU A CA 1
ATOM 1209 C C . LEU A 1 147 ? -2.157 5.607 0.654 1.00 96.19 147 LEU A C 1
ATOM 1211 O O . LEU A 1 147 ? -1.417 5.691 -0.326 1.00 96.19 147 LEU A O 1
ATOM 1215 N N . ARG A 1 148 ? -2.164 4.523 1.444 1.00 94.25 148 ARG A N 1
ATOM 1216 C CA . ARG A 1 148 ? -1.325 3.331 1.225 1.00 94.25 148 ARG A CA 1
ATOM 1217 C C . ARG A 1 148 ? -1.452 2.815 -0.204 1.00 94.25 148 ARG A C 1
ATOM 1219 O O . ARG A 1 148 ? -0.438 2.593 -0.858 1.00 94.25 148 ARG A O 1
ATOM 1226 N N . GLY A 1 149 ? -2.679 2.685 -0.714 1.00 93.62 149 GLY A N 1
ATOM 1227 C CA . GLY A 1 149 ? -2.931 2.212 -2.077 1.00 93.62 149 GLY A CA 1
ATOM 1228 C C . GLY A 1 149 ? -2.379 3.137 -3.171 1.00 93.62 149 GLY A C 1
ATOM 1229 O O . GLY A 1 149 ? -2.005 2.666 -4.248 1.00 93.62 149 GLY A O 1
ATOM 1230 N N . ILE A 1 150 ? -2.298 4.447 -2.920 1.00 97.62 150 ILE A N 1
ATOM 1231 C CA . ILE A 1 150 ? -1.649 5.404 -3.830 1.00 97.62 150 ILE A CA 1
ATOM 1232 C C . ILE A 1 150 ? -0.128 5.221 -3.780 1.00 97.62 150 ILE A C 1
ATOM 1234 O O . ILE A 1 150 ? 0.503 5.056 -4.825 1.00 97.62 150 ILE A O 1
ATOM 1238 N N . LEU A 1 151 ? 0.456 5.191 -2.580 1.00 97.56 151 LEU A N 1
ATOM 1239 C CA . LEU A 1 151 ? 1.906 5.085 -2.391 1.00 97.56 151 LEU A CA 1
ATOM 1240 C C . LEU A 1 151 ? 2.463 3.732 -2.858 1.00 97.56 151 LEU A C 1
ATOM 1242 O O . LEU A 1 151 ? 3.540 3.674 -3.451 1.00 97.56 151 LEU A O 1
ATOM 1246 N N . GLU A 1 152 ? 1.709 2.646 -2.682 1.00 95.56 152 GLU A N 1
ATOM 1247 C CA . GLU A 1 152 ? 2.066 1.325 -3.202 1.00 95.56 152 GLU A CA 1
ATOM 1248 C C . GLU A 1 152 ? 2.232 1.351 -4.727 1.00 95.56 152 GLU A C 1
ATOM 1250 O O . GLU A 1 152 ? 3.208 0.810 -5.252 1.00 95.56 152 GLU A O 1
ATOM 1255 N N . LYS A 1 153 ? 1.335 2.033 -5.453 1.00 96.44 153 LYS A N 1
ATOM 1256 C CA . LYS A 1 153 ? 1.449 2.177 -6.915 1.00 96.44 153 LYS A CA 1
ATOM 1257 C C . LYS A 1 153 ? 2.740 2.895 -7.302 1.00 96.44 153 LYS A C 1
ATOM 1259 O O . LYS A 1 153 ? 3.427 2.418 -8.206 1.00 96.44 153 LYS A O 1
ATOM 1264 N N . VAL A 1 154 ? 3.101 3.963 -6.583 1.00 98.19 154 VAL A N 1
ATOM 1265 C CA . VAL A 1 154 ? 4.363 4.694 -6.794 1.00 98.19 154 VAL A CA 1
ATOM 1266 C C . VAL A 1 154 ? 5.559 3.762 -6.621 1.00 98.19 154 VAL A C 1
ATOM 1268 O O . VAL A 1 154 ? 6.412 3.677 -7.502 1.00 98.19 154 VAL A O 1
ATOM 1271 N N . ILE A 1 155 ? 5.615 3.017 -5.514 1.00 95.94 155 ILE A N 1
ATOM 1272 C CA . ILE A 1 155 ? 6.737 2.120 -5.203 1.00 95.94 155 ILE A CA 1
ATOM 1273 C C . ILE A 1 155 ? 6.844 0.993 -6.230 1.00 95.94 155 ILE A C 1
ATOM 1275 O O . ILE A 1 155 ? 7.938 0.684 -6.711 1.00 95.94 155 ILE A O 1
ATOM 1279 N N . LEU A 1 156 ? 5.720 0.388 -6.617 1.00 94.56 156 LEU A N 1
ATOM 1280 C CA . LEU A 1 156 ? 5.699 -0.655 -7.641 1.00 94.56 156 LEU A CA 1
ATOM 1281 C C . LEU A 1 156 ? 6.205 -0.130 -8.988 1.00 94.56 156 LEU A C 1
ATOM 1283 O O . LEU A 1 156 ? 7.023 -0.792 -9.636 1.00 94.56 156 LEU A O 1
ATOM 1287 N N . GLN A 1 157 ? 5.766 1.064 -9.386 1.00 97.19 157 GLN A N 1
ATOM 1288 C CA . GLN A 1 157 ? 6.195 1.706 -10.624 1.00 97.19 157 GLN A CA 1
ATOM 1289 C C . GLN A 1 157 ? 7.662 2.147 -10.572 1.00 97.19 157 GLN A C 1
ATOM 1291 O O . GLN A 1 157 ? 8.371 2.033 -11.578 1.00 97.19 157 GLN A O 1
ATOM 1296 N N . LYS A 1 158 ? 8.153 2.584 -9.409 1.00 96.88 158 LYS A N 1
ATOM 1297 C CA . LYS A 1 158 ? 9.567 2.892 -9.186 1.00 96.88 158 LYS A CA 1
ATOM 1298 C C . LYS A 1 158 ? 10.421 1.642 -9.362 1.00 96.88 158 LYS A C 1
ATOM 1300 O O . LYS A 1 158 ? 11.301 1.626 -10.214 1.00 96.88 158 LYS A O 1
ATOM 1305 N N . ASN A 1 159 ? 10.085 0.562 -8.657 1.00 95.25 159 ASN A N 1
ATOM 1306 C CA . ASN A 1 159 ? 10.798 -0.714 -8.750 1.00 95.25 159 ASN A CA 1
ATOM 1307 C C . ASN A 1 159 ? 10.823 -1.264 -10.183 1.00 95.25 159 ASN A C 1
ATOM 1309 O O . ASN A 1 159 ? 11.799 -1.887 -10.600 1.00 95.25 159 ASN A O 1
ATOM 1313 N N . LYS A 1 160 ? 9.740 -1.061 -10.940 1.00 95.69 160 LYS A N 1
ATOM 1314 C CA . LYS A 1 160 ? 9.676 -1.397 -12.364 1.00 95.69 160 LYS A CA 1
ATOM 1315 C C . LYS A 1 160 ? 10.637 -0.536 -13.192 1.00 95.69 160 LYS A C 1
ATOM 1317 O O . LYS A 1 160 ? 11.349 -1.059 -14.047 1.00 95.69 160 LYS A O 1
ATOM 1322 N N . THR A 1 161 ? 10.650 0.771 -12.942 1.00 96.94 161 THR A N 1
ATOM 1323 C CA . THR A 1 161 ? 11.509 1.737 -13.640 1.00 96.94 161 THR A CA 1
ATOM 1324 C C . THR A 1 161 ? 12.988 1.457 -13.370 1.00 96.94 161 THR A C 1
ATOM 1326 O O . THR A 1 161 ? 13.769 1.427 -14.318 1.00 96.94 161 THR A O 1
ATOM 1329 N N . ASP A 1 162 ? 13.362 1.163 -12.124 1.00 97.44 162 ASP A N 1
ATOM 1330 C CA . ASP A 1 162 ? 14.741 0.848 -11.730 1.00 97.44 162 ASP A CA 1
ATOM 1331 C C . ASP A 1 162 ? 15.239 -0.443 -12.406 1.00 97.44 162 ASP A C 1
ATOM 1333 O O . ASP A 1 162 ? 16.302 -0.452 -13.027 1.00 97.44 162 ASP A O 1
ATOM 1337 N N . GLN A 1 163 ? 14.428 -1.509 -12.412 1.00 96.69 163 GLN A N 1
ATOM 1338 C CA . GLN A 1 163 ? 14.765 -2.755 -13.118 1.00 96.69 163 GLN A CA 1
ATOM 1339 C C . GLN A 1 163 ? 14.929 -2.552 -14.631 1.00 96.69 163 GLN A C 1
ATOM 1341 O O . GLN A 1 163 ? 15.838 -3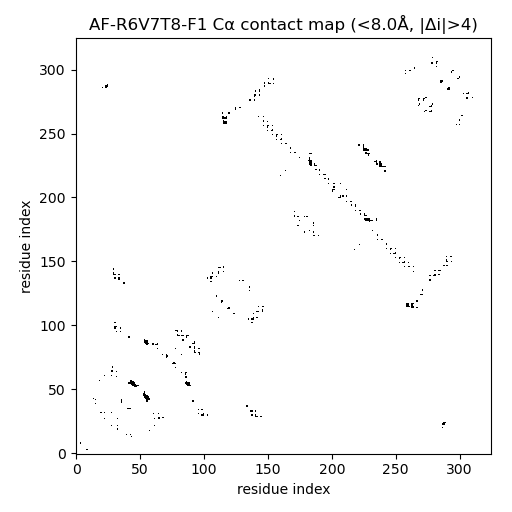.109 -15.248 1.00 96.69 163 GLN A O 1
ATOM 1346 N N . TRP A 1 164 ? 14.065 -1.744 -15.252 1.00 97.88 164 TRP A N 1
ATOM 1347 C CA . TRP A 1 164 ? 14.177 -1.446 -16.681 1.00 97.88 164 TRP A CA 1
ATOM 1348 C C . TRP A 1 164 ? 15.405 -0.574 -16.982 1.00 97.88 164 TRP A C 1
ATOM 1350 O O . TRP A 1 164 ? 16.077 -0.776 -17.996 1.00 97.88 164 TRP A O 1
ATOM 1360 N N . TYR A 1 165 ? 15.758 0.352 -16.088 1.00 97.75 165 TYR A N 1
ATOM 1361 C CA . TYR A 1 165 ? 17.000 1.113 -16.191 1.00 97.75 165 TYR A CA 1
ATOM 1362 C C . TYR A 1 165 ? 18.227 0.195 -16.168 1.00 97.75 165 TYR A C 1
ATOM 1364 O O . TYR A 1 165 ? 19.086 0.310 -17.047 1.00 97.75 165 TYR A O 1
ATOM 1372 N N . ASP A 1 166 ? 18.293 -0.740 -15.219 1.00 97.81 166 ASP A N 1
ATOM 1373 C CA . ASP A 1 166 ? 19.401 -1.694 -15.115 1.00 97.81 166 ASP A CA 1
ATOM 1374 C C . ASP A 1 166 ? 19.508 -2.579 -16.359 1.00 97.81 166 ASP A C 1
ATOM 1376 O O . ASP A 1 166 ? 20.603 -2.765 -16.899 1.00 97.81 166 ASP A O 1
ATOM 1380 N N . TYR A 1 167 ? 18.370 -3.038 -16.881 1.00 97.38 167 TYR A N 1
ATOM 1381 C CA . TYR A 1 167 ? 18.315 -3.779 -18.134 1.00 97.38 167 TYR A CA 1
ATOM 1382 C C . TYR A 1 167 ? 18.874 -2.966 -19.315 1.00 97.38 167 TYR A C 1
ATOM 1384 O O . TYR A 1 167 ? 19.744 -3.439 -20.050 1.00 97.38 167 TYR A O 1
ATOM 1392 N N . LEU A 1 168 ? 18.446 -1.708 -19.484 1.00 97.94 168 LEU A N 1
ATOM 1393 C CA . LEU A 1 168 ? 18.961 -0.841 -20.551 1.00 97.94 168 LEU A CA 1
ATOM 1394 C C . LEU A 1 168 ? 20.444 -0.510 -20.364 1.00 97.94 168 LEU A C 1
ATOM 1396 O O . LEU A 1 168 ? 21.175 -0.399 -21.349 1.00 97.94 168 LEU A O 1
ATOM 1400 N N . ARG A 1 169 ? 20.912 -0.366 -19.122 1.00 98.19 169 ARG A N 1
ATOM 1401 C CA . ARG A 1 169 ? 22.329 -0.151 -18.819 1.00 98.19 169 ARG A CA 1
ATOM 1402 C C . ARG A 1 169 ? 23.175 -1.345 -19.258 1.00 98.19 169 ARG A C 1
ATOM 1404 O O . ARG A 1 169 ? 24.221 -1.136 -19.873 1.00 98.19 169 ARG A O 1
ATOM 1411 N N . GLN A 1 170 ? 22.722 -2.565 -18.976 1.00 97.12 170 GLN A N 1
ATOM 1412 C CA . GLN A 1 170 ? 23.376 -3.790 -19.438 1.00 97.12 170 GLN A CA 1
ATOM 1413 C C . GLN A 1 170 ? 23.339 -3.890 -20.966 1.00 97.12 170 GLN A C 1
ATOM 1415 O O . GLN A 1 170 ? 24.378 -4.092 -21.584 1.00 97.12 170 GLN A O 1
ATOM 1420 N N . TYR A 1 171 ? 22.190 -3.619 -21.587 1.00 97.44 171 TYR A N 1
ATOM 1421 C CA . TYR A 1 171 ? 22.060 -3.646 -23.043 1.00 97.44 171 TYR A CA 1
ATOM 1422 C C . TYR A 1 171 ? 23.002 -2.638 -23.720 1.00 97.44 171 TYR A C 1
ATOM 1424 O O . TYR A 1 171 ? 23.687 -2.962 -24.688 1.00 97.44 171 TYR A O 1
ATOM 1432 N N . GLN A 1 172 ? 23.130 -1.425 -23.168 1.00 97.38 172 GLN A N 1
ATOM 1433 C CA . GLN A 1 172 ? 24.093 -0.437 -23.659 1.00 97.38 172 GLN A CA 1
ATOM 1434 C C . GLN A 1 172 ? 25.542 -0.931 -23.556 1.00 97.38 172 GLN A C 1
ATOM 1436 O O . GLN A 1 172 ? 26.365 -0.579 -24.401 1.00 97.38 172 GLN A O 1
ATOM 1441 N N . HIS A 1 173 ? 25.873 -1.693 -22.513 1.00 96.62 173 HIS A N 1
ATOM 1442 C CA . HIS A 1 173 ? 27.193 -2.294 -22.360 1.00 96.62 173 HIS A CA 1
ATOM 1443 C C . HIS A 1 173 ? 27.450 -3.334 -23.453 1.00 96.62 173 HIS A C 1
ATOM 1445 O O . HIS A 1 173 ? 28.441 -3.211 -24.168 1.00 96.62 173 HIS A O 1
ATOM 1451 N N . THR A 1 174 ? 26.516 -4.266 -23.663 1.00 95.75 174 THR A N 1
ATOM 1452 C CA . THR A 1 174 ? 26.592 -5.296 -24.712 1.00 95.75 174 THR A CA 1
ATOM 1453 C C . THR A 1 174 ? 26.789 -4.683 -26.100 1.00 95.75 174 THR A C 1
ATOM 1455 O O . THR A 1 174 ? 27.681 -5.088 -26.842 1.00 95.75 174 THR A O 1
ATOM 1458 N N . LEU A 1 175 ? 26.039 -3.623 -26.419 1.00 94.88 175 LEU A N 1
ATOM 1459 C CA . LEU A 1 175 ? 26.185 -2.902 -27.686 1.00 94.88 175 LEU A CA 1
ATOM 1460 C C . LEU A 1 175 ? 27.561 -2.242 -27.870 1.00 94.88 175 LEU A C 1
ATOM 1462 O O . LEU A 1 175 ? 28.011 -2.080 -29.002 1.00 94.88 175 LEU A O 1
ATOM 1466 N N . LYS A 1 176 ? 28.215 -1.814 -26.782 1.00 94.25 176 LYS A N 1
ATOM 1467 C CA . LYS A 1 176 ? 29.549 -1.188 -26.824 1.00 94.25 176 LYS A CA 1
ATOM 1468 C C . LYS A 1 176 ? 30.670 -2.211 -26.937 1.00 94.25 176 LYS A C 1
ATOM 1470 O O . LYS A 1 176 ? 31.666 -1.921 -27.592 1.00 94.25 176 LYS A O 1
ATOM 1475 N N . GLU A 1 177 ? 30.530 -3.355 -26.274 1.00 92.38 177 GLU A N 1
ATOM 1476 C CA . GLU A 1 177 ? 31.499 -4.452 -26.366 1.00 92.38 177 GLU A CA 1
ATOM 1477 C C . GLU A 1 177 ? 31.516 -5.059 -27.769 1.00 92.38 177 GLU A C 1
ATOM 1479 O O . GLU A 1 177 ? 32.586 -5.404 -28.269 1.00 92.38 177 GLU A O 1
ATOM 1484 N N . GLY A 1 178 ? 30.351 -5.089 -28.423 1.00 83.44 178 GLY A N 1
ATOM 1485 C CA . GLY A 1 178 ? 30.181 -5.680 -29.740 1.00 83.44 178 GLY A CA 1
ATOM 1486 C C . GLY A 1 178 ? 30.140 -7.202 -29.644 1.00 83.44 178 GLY A C 1
ATOM 1487 O O . GLY A 1 178 ? 30.991 -7.838 -29.026 1.00 83.44 178 GLY A O 1
ATOM 1488 N N . THR A 1 179 ? 29.131 -7.796 -30.263 1.00 86.94 179 THR A N 1
ATOM 1489 C CA . THR A 1 179 ? 28.961 -9.247 -30.336 1.00 86.94 179 THR A CA 1
ATOM 1490 C C . THR A 1 179 ? 28.869 -9.668 -31.802 1.00 86.94 179 THR A C 1
ATOM 1492 O O . THR A 1 179 ? 28.750 -8.831 -32.699 1.00 86.94 179 THR A O 1
ATOM 1495 N N . ASP A 1 180 ? 28.897 -10.976 -32.060 1.00 89.62 180 ASP A N 1
ATOM 1496 C CA . ASP A 1 180 ? 28.596 -11.518 -33.391 1.00 89.62 180 ASP A CA 1
ATOM 1497 C C . ASP A 1 180 ? 27.089 -11.443 -33.734 1.00 89.62 180 ASP A C 1
ATOM 1499 O O . ASP A 1 180 ? 26.679 -11.855 -34.821 1.00 89.62 180 ASP A O 1
ATOM 1503 N N . LYS A 1 181 ? 26.249 -10.951 -32.811 1.00 92.38 181 LYS A N 1
ATOM 1504 C CA . LYS A 1 181 ? 24.792 -10.868 -32.942 1.00 92.38 181 LYS A CA 1
ATOM 1505 C C . LYS A 1 181 ? 24.352 -9.462 -33.350 1.00 92.38 181 LYS A C 1
ATOM 1507 O O . LYS A 1 181 ? 25.042 -8.465 -33.149 1.00 92.38 181 LYS A O 1
ATOM 1512 N N . THR A 1 182 ? 23.158 -9.367 -33.924 1.00 94.62 182 THR A N 1
ATOM 1513 C CA . THR A 1 182 ? 22.502 -8.073 -34.150 1.00 94.62 182 THR A CA 1
ATOM 1514 C C . THR A 1 182 ? 22.015 -7.471 -32.822 1.00 94.62 182 THR A C 1
ATOM 1516 O O . THR A 1 182 ? 21.669 -8.221 -31.906 1.00 94.62 182 THR A O 1
ATOM 1519 N N . PRO A 1 183 ? 21.867 -6.135 -32.715 1.00 96.25 183 PRO A N 1
ATOM 1520 C CA . PRO A 1 183 ? 21.296 -5.489 -31.526 1.00 96.25 183 PRO A CA 1
ATOM 1521 C C . PRO A 1 183 ? 19.964 -6.107 -31.061 1.00 96.25 183 PRO A C 1
ATOM 1523 O O . PRO A 1 183 ? 19.730 -6.304 -29.870 1.00 96.25 183 PRO A O 1
ATOM 1526 N N . ALA A 1 184 ? 19.098 -6.479 -32.010 1.00 95.94 184 ALA A N 1
ATOM 1527 C CA . ALA A 1 184 ? 17.815 -7.119 -31.728 1.00 95.94 184 ALA A CA 1
ATOM 1528 C C . ALA A 1 184 ? 17.950 -8.555 -31.182 1.00 95.94 184 ALA A C 1
ATOM 1530 O O . ALA A 1 184 ? 17.100 -9.019 -30.421 1.00 95.94 184 ALA A O 1
ATOM 1531 N N . GLU A 1 185 ? 18.978 -9.296 -31.591 1.00 96.06 185 GLU A N 1
ATOM 1532 C CA . GLU A 1 185 ? 19.277 -10.630 -31.058 1.00 96.06 185 GLU A CA 1
ATOM 1533 C C . GLU A 1 185 ? 19.886 -10.551 -29.661 1.00 96.06 185 GLU A C 1
ATOM 1535 O O . GLU A 1 185 ? 19.465 -11.310 -28.792 1.00 96.06 185 GLU A O 1
ATOM 1540 N N . ASP A 1 186 ? 20.797 -9.606 -29.417 1.00 96.50 186 ASP A N 1
ATOM 1541 C CA . ASP A 1 186 ? 21.350 -9.363 -28.080 1.00 96.50 186 ASP A CA 1
ATOM 1542 C C . ASP A 1 186 ? 20.251 -8.989 -27.081 1.00 96.50 186 ASP A C 1
ATOM 1544 O O . ASP A 1 186 ? 20.158 -9.579 -26.005 1.00 96.50 186 ASP A O 1
ATOM 1548 N N . TYR A 1 187 ? 19.352 -8.082 -27.471 1.00 97.06 187 TYR A N 1
ATOM 1549 C CA . TYR A 1 187 ? 18.205 -7.703 -26.650 1.00 97.06 187 TYR A CA 1
ATOM 1550 C C . TYR A 1 187 ? 17.308 -8.907 -26.324 1.00 97.06 187 TYR A C 1
ATOM 1552 O O . TYR A 1 187 ? 16.950 -9.137 -25.171 1.00 97.06 187 TYR A O 1
ATOM 1560 N N . ARG A 1 188 ? 16.945 -9.713 -27.330 1.00 96.06 188 ARG A N 1
ATOM 1561 C CA . ARG A 1 188 ? 16.098 -10.899 -27.115 1.00 96.06 188 ARG A CA 1
ATOM 1562 C C . ARG A 1 188 ? 16.780 -11.944 -26.241 1.00 96.06 188 ARG A C 1
ATOM 1564 O O . ARG A 1 188 ? 16.126 -12.482 -25.355 1.00 96.06 188 ARG A O 1
ATOM 1571 N N . GLN A 1 189 ? 18.080 -12.166 -26.422 1.00 96.12 189 GLN A N 1
ATOM 1572 C CA . GLN A 1 189 ? 18.844 -13.084 -25.582 1.00 96.12 189 GLN A CA 1
ATOM 1573 C C . GLN A 1 189 ? 18.810 -12.660 -24.112 1.00 96.12 189 GLN A C 1
ATOM 1575 O O . GLN A 1 189 ? 18.639 -13.505 -23.241 1.00 96.12 189 GLN A O 1
ATOM 1580 N N . MET A 1 190 ? 18.952 -11.363 -23.822 1.00 96.94 190 MET A N 1
ATOM 1581 C CA . MET A 1 190 ? 18.875 -10.865 -22.447 1.00 96.94 190 MET A CA 1
ATOM 1582 C C . MET A 1 190 ? 17.489 -11.101 -21.827 1.00 96.94 190 MET A C 1
ATOM 1584 O O . MET A 1 190 ? 17.395 -11.488 -20.663 1.00 96.94 190 MET A O 1
ATOM 1588 N N . LEU A 1 191 ? 16.407 -10.920 -22.595 1.00 97.19 191 LEU A N 1
ATOM 1589 C CA . LEU A 1 191 ? 15.052 -11.253 -22.133 1.00 97.19 191 LEU A CA 1
ATOM 1590 C C . LEU A 1 191 ? 14.855 -12.753 -21.900 1.00 97.19 191 LEU A C 1
ATOM 1592 O O . LEU A 1 191 ? 14.124 -13.130 -20.984 1.00 97.19 191 LEU A O 1
ATOM 1596 N N .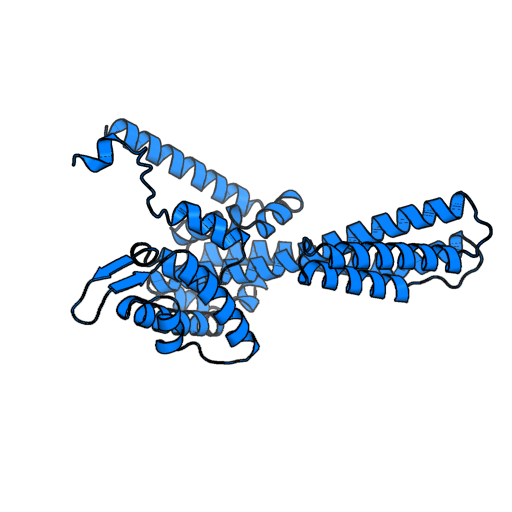 GLU A 1 192 ? 15.469 -13.597 -22.728 1.00 96.81 192 GLU A N 1
ATOM 1597 C CA . GLU A 1 192 ? 15.464 -15.050 -22.547 1.00 96.81 192 GLU A CA 1
ATOM 1598 C C . GLU A 1 192 ? 16.196 -15.442 -21.262 1.00 96.81 192 GLU A C 1
ATOM 1600 O O . GLU A 1 192 ? 15.643 -16.207 -20.478 1.00 96.81 192 GLU A O 1
ATOM 1605 N N . THR A 1 193 ? 17.354 -14.839 -20.971 1.00 96.50 193 THR A N 1
ATOM 1606 C CA . THR A 1 193 ? 18.066 -15.049 -19.700 1.00 96.50 193 THR A CA 1
ATOM 1607 C C . THR A 1 193 ? 17.178 -14.714 -18.499 1.00 96.50 193 THR A C 1
ATOM 1609 O O . THR A 1 193 ? 17.075 -15.508 -17.569 1.00 96.50 193 THR A O 1
ATOM 1612 N N . ILE A 1 194 ? 16.456 -13.586 -18.538 1.00 95.31 194 ILE A N 1
ATOM 1613 C CA . ILE A 1 194 ? 15.503 -13.219 -17.475 1.00 95.31 194 ILE A CA 1
ATOM 1614 C C . ILE A 1 194 ? 14.377 -14.257 -17.352 1.00 95.31 194 ILE A C 1
ATOM 1616 O O . ILE A 1 194 ? 13.968 -14.602 -16.243 1.00 95.31 194 ILE A O 1
ATOM 1620 N N . ALA A 1 195 ? 13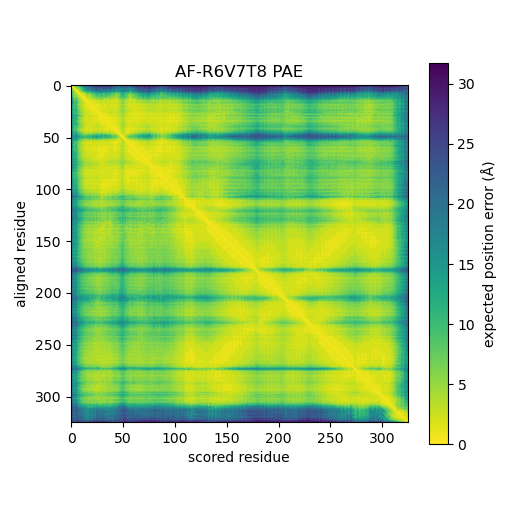.856 -14.762 -18.474 1.00 95.62 195 ALA A N 1
ATOM 1621 C CA . ALA A 1 195 ? 12.816 -15.789 -18.460 1.00 95.62 195 ALA A CA 1
ATOM 1622 C C . ALA A 1 195 ? 13.322 -17.103 -17.840 1.00 95.62 195 ALA A C 1
ATOM 1624 O O . ALA A 1 195 ? 12.615 -17.721 -17.042 1.00 95.62 195 ALA A O 1
ATOM 1625 N N . GLU A 1 196 ? 14.550 -17.509 -18.162 1.00 96.12 196 GLU A N 1
ATOM 1626 C CA . GLU A 1 196 ? 15.197 -18.686 -17.582 1.00 96.12 196 GLU A CA 1
ATOM 1627 C C . GLU A 1 196 ? 15.419 -18.520 -16.076 1.00 96.12 196 GLU A C 1
ATOM 1629 O O . GLU A 1 196 ? 15.070 -19.418 -15.308 1.00 96.12 196 GLU A O 1
ATOM 1634 N N . GLU A 1 197 ? 15.926 -17.368 -15.634 1.00 93.75 197 GLU A N 1
ATOM 1635 C CA . GLU A 1 197 ? 16.099 -17.045 -14.215 1.00 93.75 197 GLU A CA 1
ATOM 1636 C C . GLU A 1 197 ? 14.768 -17.090 -13.456 1.00 93.75 197 GLU A C 1
ATOM 1638 O O . GLU A 1 197 ? 14.674 -17.739 -12.412 1.00 93.75 197 GLU A O 1
ATOM 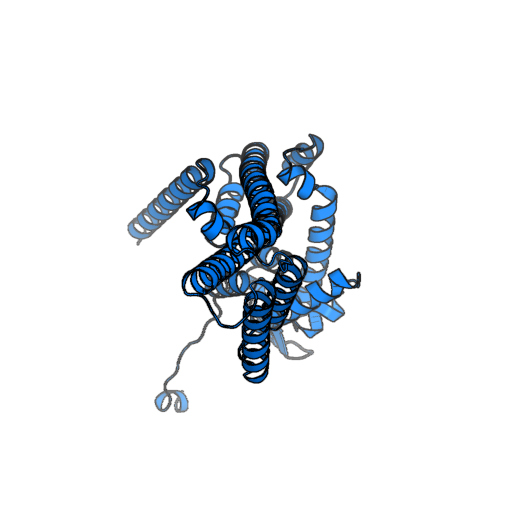1643 N N . ASN A 1 198 ? 13.714 -16.475 -14.001 1.00 93.00 198 ASN A N 1
ATOM 1644 C CA . ASN A 1 198 ? 12.379 -16.506 -13.401 1.00 93.00 198 ASN A CA 1
ATOM 1645 C C . ASN A 1 198 ? 11.826 -17.939 -13.311 1.00 93.00 198 ASN A C 1
ATOM 1647 O O . ASN A 1 198 ? 11.277 -18.313 -12.275 1.00 93.00 198 ASN A O 1
ATOM 1651 N N . ALA A 1 199 ? 12.027 -18.769 -14.341 1.00 93.19 199 ALA A N 1
ATOM 1652 C CA . ALA A 1 199 ? 11.614 -20.173 -14.327 1.00 93.19 199 ALA A CA 1
ATOM 1653 C C . ALA A 1 199 ? 12.404 -21.019 -13.311 1.00 93.19 199 ALA A C 1
ATOM 1655 O O . ALA A 1 199 ? 11.874 -21.985 -12.757 1.00 93.19 199 ALA A O 1
ATOM 1656 N N . GLN A 1 200 ? 13.674 -20.690 -13.046 1.00 93.12 200 GLN A N 1
ATOM 1657 C CA . GLN A 1 200 ? 14.437 -21.332 -11.972 1.00 93.12 200 GLN A CA 1
ATOM 1658 C C . GLN A 1 200 ? 13.945 -20.886 -10.595 1.00 93.12 200 GLN A C 1
ATOM 1660 O O . GLN A 1 200 ? 13.761 -21.734 -9.724 1.00 93.12 200 GLN A O 1
ATOM 1665 N N . LEU A 1 201 ? 13.680 -19.590 -10.407 1.00 92.19 201 LEU A N 1
ATOM 1666 C CA . LEU A 1 201 ? 13.119 -19.058 -9.163 1.00 92.19 201 LEU A CA 1
ATOM 1667 C C . LEU A 1 201 ? 11.769 -19.700 -8.835 1.00 92.19 201 LEU A C 1
ATOM 1669 O O . LEU A 1 201 ? 11.563 -20.115 -7.695 1.00 92.19 201 LEU A O 1
ATOM 1673 N N . GLU A 1 202 ? 10.892 -19.870 -9.825 1.00 91.81 202 GLU A N 1
ATOM 1674 C CA . GLU A 1 202 ? 9.604 -20.550 -9.654 1.00 91.81 202 GLU A CA 1
ATOM 1675 C C . GLU A 1 202 ? 9.778 -21.984 -9.128 1.00 91.81 202 GLU A C 1
ATOM 1677 O O . GLU A 1 202 ? 9.111 -22.381 -8.172 1.00 91.81 202 GLU A O 1
ATOM 1682 N N . LYS A 1 203 ? 10.744 -22.741 -9.666 1.00 92.62 203 LYS A N 1
ATOM 1683 C CA . LYS A 1 203 ? 11.042 -24.111 -9.206 1.00 92.62 203 LYS A CA 1
ATOM 1684 C C . LYS A 1 203 ? 11.525 -24.179 -7.759 1.00 92.62 203 LYS A C 1
ATOM 1686 O O . LYS A 1 203 ? 11.385 -25.230 -7.139 1.00 92.62 203 LYS A O 1
ATOM 1691 N N . THR A 1 204 ? 12.109 -23.105 -7.222 1.00 91.62 204 THR A N 1
ATOM 1692 C CA . THR A 1 204 ? 12.550 -23.090 -5.818 1.00 91.62 204 THR A CA 1
ATOM 1693 C C . THR A 1 204 ? 11.384 -23.026 -4.834 1.00 91.62 204 THR A C 1
ATOM 1695 O O . THR A 1 204 ? 11.544 -23.445 -3.692 1.00 91.62 204 THR A O 1
ATOM 1698 N N . GLY A 1 205 ? 10.230 -22.487 -5.245 1.00 86.31 205 GLY A N 1
ATOM 1699 C CA . GLY A 1 205 ? 9.089 -22.241 -4.357 1.00 86.31 205 GLY A CA 1
ATOM 1700 C C . GLY A 1 205 ? 9.339 -21.195 -3.259 1.00 86.31 205 GLY A C 1
ATOM 1701 O O . GLY A 1 205 ? 8.500 -21.043 -2.378 1.00 86.31 205 GLY A O 1
ATOM 1702 N N . LEU A 1 206 ? 10.478 -20.488 -3.285 1.00 86.38 206 LEU A N 1
ATOM 1703 C CA . LEU A 1 206 ? 10.862 -19.492 -2.272 1.00 86.38 206 LEU A CA 1
ATOM 1704 C C . LEU A 1 206 ? 10.436 -18.062 -2.630 1.00 86.38 206 LEU A C 1
ATOM 1706 O O . LEU A 1 206 ? 10.559 -17.163 -1.801 1.00 86.38 206 LEU A O 1
ATOM 1710 N N . VAL A 1 207 ? 9.972 -17.837 -3.862 1.00 86.25 207 VAL A N 1
ATOM 1711 C CA . VAL A 1 207 ? 9.542 -16.522 -4.352 1.00 86.25 207 VAL A CA 1
ATOM 1712 C C . VAL A 1 207 ? 8.024 -16.481 -4.434 1.00 86.25 207 VAL A C 1
ATOM 1714 O O . VAL A 1 207 ? 7.395 -17.420 -4.921 1.00 86.25 207 VAL A O 1
ATOM 1717 N N . ASP A 1 208 ? 7.444 -15.373 -3.978 1.00 87.00 208 ASP A N 1
ATOM 1718 C CA . ASP A 1 208 ? 6.007 -15.143 -4.060 1.00 87.00 208 ASP A CA 1
ATOM 1719 C C . ASP A 1 208 ? 5.519 -15.132 -5.520 1.00 87.00 208 ASP A C 1
ATOM 1721 O O . ASP A 1 208 ? 6.134 -14.556 -6.423 1.00 87.00 208 ASP A O 1
ATOM 1725 N N . ARG A 1 209 ? 4.355 -15.742 -5.749 1.00 87.50 209 ARG A N 1
ATOM 1726 C CA . ARG A 1 209 ? 3.710 -15.818 -7.060 1.00 87.50 209 ARG A CA 1
ATOM 1727 C C . ARG A 1 209 ? 3.356 -14.432 -7.600 1.00 87.50 209 ARG A C 1
ATOM 1729 O O . ARG A 1 209 ? 3.435 -14.230 -8.814 1.00 87.50 209 ARG A O 1
ATOM 1736 N N . LYS A 1 210 ? 2.992 -13.472 -6.736 1.00 87.25 210 LYS A N 1
ATOM 1737 C CA . LYS A 1 210 ? 2.730 -12.087 -7.172 1.00 87.25 210 LYS A CA 1
ATOM 1738 C C . LYS A 1 210 ? 4.003 -11.423 -7.700 1.00 87.25 210 LYS A C 1
ATOM 1740 O O . LYS A 1 210 ? 3.952 -10.762 -8.735 1.00 87.25 210 LYS A O 1
ATOM 1745 N N . GLU A 1 211 ? 5.145 -11.656 -7.054 1.00 89.75 211 GLU A N 1
ATOM 1746 C CA . GLU A 1 211 ? 6.440 -11.144 -7.517 1.00 89.75 211 GLU A CA 1
ATOM 1747 C C . GLU A 1 211 ? 6.854 -11.764 -8.860 1.00 89.75 211 GLU A C 1
ATOM 1749 O O . GLU A 1 211 ? 7.255 -11.037 -9.769 1.00 89.75 211 GLU A O 1
ATOM 1754 N N . LEU A 1 212 ? 6.688 -13.081 -9.039 1.00 91.31 212 LEU A N 1
ATOM 1755 C CA . LEU A 1 212 ? 6.948 -13.740 -10.329 1.00 91.31 212 LEU A CA 1
ATOM 1756 C C . LEU A 1 212 ? 6.046 -13.197 -11.447 1.00 91.31 212 LEU A C 1
ATOM 1758 O O . LEU A 1 212 ? 6.529 -12.896 -12.538 1.00 91.31 212 LEU A O 1
ATOM 1762 N N . SER A 1 213 ? 4.755 -13.002 -11.162 1.00 92.25 213 SER A N 1
ATOM 1763 C CA . SER A 1 213 ? 3.809 -12.387 -12.102 1.00 92.25 213 SER A CA 1
ATOM 1764 C C . SER A 1 213 ? 4.247 -10.972 -12.501 1.00 92.25 213 SER A C 1
ATOM 1766 O O . SER A 1 213 ? 4.290 -10.636 -13.685 1.00 92.25 213 SER A O 1
ATOM 1768 N N . ARG A 1 214 ? 4.665 -10.151 -11.528 1.00 91.75 214 ARG A N 1
ATOM 1769 C CA . ARG A 1 214 ? 5.154 -8.785 -11.768 1.00 91.75 214 ARG A CA 1
ATOM 1770 C C . ARG A 1 214 ? 6.402 -8.764 -12.652 1.00 91.75 214 ARG A C 1
ATOM 1772 O O . ARG A 1 214 ? 6.487 -7.943 -13.567 1.00 91.75 214 ARG A O 1
ATOM 1779 N N . ARG A 1 215 ? 7.351 -9.670 -12.400 1.00 93.62 215 ARG A N 1
ATOM 1780 C CA . ARG A 1 215 ? 8.564 -9.833 -13.215 1.00 93.62 215 ARG A CA 1
ATOM 1781 C C . ARG A 1 215 ? 8.237 -10.222 -14.650 1.00 93.62 215 ARG A C 1
ATOM 1783 O O . ARG A 1 215 ? 8.813 -9.656 -15.575 1.00 93.62 215 ARG A O 1
ATOM 1790 N N . GLU A 1 216 ? 7.293 -11.138 -14.842 1.00 94.50 216 GLU A N 1
ATOM 1791 C CA . GLU A 1 216 ? 6.878 -11.570 -16.176 1.00 94.50 216 GLU A CA 1
ATOM 1792 C C . GLU A 1 216 ? 6.158 -10.456 -16.947 1.00 94.50 216 GLU A C 1
ATOM 1794 O O . GLU A 1 216 ? 6.483 -10.213 -18.108 1.00 94.50 216 GLU A O 1
ATOM 1799 N N . ILE A 1 217 ? 5.258 -9.708 -16.299 1.00 95.06 217 ILE A N 1
ATOM 1800 C CA . ILE A 1 217 ? 4.602 -8.535 -16.905 1.00 95.06 217 ILE A CA 1
ATOM 1801 C C . ILE A 1 217 ? 5.644 -7.503 -17.351 1.00 95.06 217 ILE A C 1
ATOM 1803 O O . ILE A 1 217 ? 5.567 -6.980 -18.463 1.00 95.06 217 ILE A O 1
ATOM 1807 N N . LEU A 1 218 ? 6.639 -7.215 -16.506 1.00 95.62 218 LEU A N 1
ATOM 1808 C CA . LEU A 1 218 ? 7.711 -6.292 -16.862 1.00 95.62 218 LEU A CA 1
ATOM 1809 C C . LEU A 1 218 ? 8.528 -6.818 -18.049 1.00 95.62 218 LEU A C 1
ATOM 1811 O O . LEU A 1 218 ? 8.766 -6.074 -18.997 1.00 95.62 218 LEU A O 1
ATOM 1815 N N . ARG A 1 219 ? 8.908 -8.100 -18.045 1.00 96.38 219 ARG A N 1
ATOM 1816 C CA . ARG A 1 219 ? 9.633 -8.728 -19.159 1.00 96.38 219 ARG A CA 1
ATOM 1817 C C . ARG A 1 219 ? 8.852 -8.626 -20.474 1.00 96.38 219 ARG A C 1
ATOM 1819 O O . ARG A 1 219 ? 9.443 -8.303 -21.501 1.00 96.38 219 ARG A O 1
ATOM 1826 N N . GLN A 1 220 ? 7.538 -8.855 -20.449 1.00 95.56 220 GLN A N 1
ATOM 1827 C CA . GLN A 1 220 ? 6.668 -8.698 -21.621 1.00 95.56 220 GLN A CA 1
ATOM 1828 C C . GLN A 1 220 ? 6.647 -7.250 -22.123 1.00 95.56 220 GLN A C 1
ATOM 1830 O O . GLN A 1 220 ? 6.846 -7.014 -23.311 1.00 95.56 220 GLN A O 1
ATOM 1835 N N . GLN A 1 221 ? 6.521 -6.275 -21.222 1.00 95.00 221 GLN A N 1
ATOM 1836 C CA . GLN A 1 221 ? 6.584 -4.854 -21.580 1.00 95.00 221 GLN A CA 1
ATOM 1837 C C . GLN A 1 221 ? 7.945 -4.457 -22.167 1.00 95.00 221 GLN A C 1
ATOM 1839 O O . GLN A 1 221 ? 8.003 -3.660 -23.103 1.00 95.00 221 GLN A O 1
ATOM 1844 N N . MET A 1 222 ? 9.050 -5.018 -21.666 1.00 96.69 222 MET A N 1
ATOM 1845 C CA . MET A 1 222 ? 10.364 -4.828 -22.288 1.00 96.69 222 MET A CA 1
ATOM 1846 C C . MET A 1 222 ? 10.413 -5.464 -23.686 1.00 96.69 222 MET A C 1
ATOM 1848 O O . MET A 1 222 ? 10.902 -4.840 -24.622 1.00 96.69 222 MET A O 1
ATOM 1852 N N . ALA A 1 223 ? 9.851 -6.664 -23.862 1.00 95.94 223 ALA A N 1
ATOM 1853 C CA . ALA A 1 223 ? 9.796 -7.354 -25.153 1.00 95.94 223 ALA A CA 1
ATOM 1854 C C . ALA A 1 223 ? 9.021 -6.571 -26.225 1.00 95.94 223 ALA A C 1
ATOM 1856 O O . ALA A 1 223 ? 9.451 -6.526 -27.376 1.00 95.94 223 ALA A O 1
ATOM 1857 N N . GLU A 1 224 ? 7.929 -5.899 -25.851 1.00 95.12 224 GLU A N 1
ATOM 1858 C CA . GLU A 1 224 ? 7.174 -4.996 -26.737 1.00 95.12 224 GLU A CA 1
ATOM 1859 C C . GLU A 1 224 ? 8.011 -3.805 -27.234 1.00 95.12 224 GLU A C 1
ATOM 1861 O O . GLU A 1 224 ? 7.701 -3.214 -28.265 1.00 95.12 224 GLU A O 1
ATOM 1866 N N . ASN A 1 225 ? 9.091 -3.471 -26.522 1.00 93.50 225 ASN A N 1
ATOM 1867 C CA . ASN A 1 225 ? 10.027 -2.399 -26.853 1.00 93.50 225 ASN A CA 1
ATOM 1868 C C . ASN A 1 225 ? 11.351 -2.933 -27.427 1.00 93.50 225 ASN A C 1
ATOM 1870 O O . ASN A 1 225 ? 12.361 -2.225 -27.422 1.00 93.50 225 ASN A O 1
ATOM 1874 N N . ALA A 1 226 ? 11.369 -4.175 -27.922 1.00 94.69 226 ALA A N 1
ATOM 1875 C CA . ALA A 1 226 ? 12.541 -4.731 -28.583 1.00 94.69 226 ALA A CA 1
ATOM 1876 C C . ALA A 1 226 ? 12.904 -3.908 -29.837 1.00 94.69 226 ALA A C 1
ATOM 1878 O O . ALA A 1 226 ? 12.035 -3.615 -30.665 1.00 94.69 226 ALA A O 1
ATOM 1879 N N . PRO A 1 227 ? 14.182 -3.533 -30.011 1.00 96.06 227 PRO A N 1
ATOM 1880 C CA . PRO A 1 227 ? 14.594 -2.725 -31.145 1.00 96.06 227 PRO A CA 1
ATOM 1881 C C . PRO A 1 227 ? 14.621 -3.540 -32.439 1.00 96.06 227 PRO A C 1
ATOM 1883 O O . PRO A 1 227 ? 14.842 -4.749 -32.438 1.00 96.06 227 PRO A O 1
ATOM 1886 N N . SER A 1 228 ? 14.446 -2.845 -33.559 1.00 94.44 228 SER A N 1
ATOM 1887 C CA . SER A 1 228 ? 14.530 -3.406 -34.916 1.00 94.44 228 SER A CA 1
ATOM 1888 C C . SER A 1 228 ? 15.707 -2.854 -35.724 1.00 94.44 228 SER A C 1
ATOM 1890 O O . SER A 1 228 ? 16.081 -3.434 -36.743 1.00 94.44 228 SER A O 1
ATOM 1892 N N . ALA A 1 229 ? 16.301 -1.740 -35.283 1.00 93.88 229 ALA A N 1
ATOM 1893 C CA . ALA A 1 229 ? 17.442 -1.134 -35.953 1.00 93.88 229 ALA A CA 1
ATOM 1894 C C . ALA A 1 229 ? 18.706 -2.004 -35.845 1.00 93.88 229 ALA A C 1
ATOM 1896 O O . ALA A 1 229 ? 18.996 -2.593 -34.804 1.00 93.88 229 ALA A O 1
ATOM 1897 N N . ALA A 1 230 ? 19.481 -2.041 -36.931 1.00 90.75 230 ALA A N 1
ATOM 1898 C CA . ALA A 1 230 ? 20.770 -2.731 -36.980 1.00 90.75 230 ALA A CA 1
ATOM 1899 C C . ALA A 1 230 ? 21.924 -1.870 -36.439 1.00 90.75 230 ALA A C 1
ATOM 1901 O O . ALA A 1 230 ? 22.955 -2.402 -36.037 1.00 90.75 230 ALA A O 1
ATOM 1902 N N . GLU A 1 231 ? 21.768 -0.543 -36.441 1.00 94.19 231 GLU A N 1
ATOM 1903 C CA . GLU A 1 231 ? 22.772 0.378 -35.913 1.00 94.19 231 GLU A CA 1
ATOM 1904 C C . GLU A 1 231 ? 22.626 0.487 -34.380 1.00 94.19 231 GLU A C 1
ATOM 1906 O O . GLU A 1 231 ? 21.520 0.749 -33.898 1.00 94.19 231 GLU A O 1
ATOM 1911 N N . PRO A 1 232 ? 23.703 0.284 -33.592 1.00 93.88 232 PRO A N 1
ATOM 1912 C CA . PRO A 1 232 ? 23.618 0.217 -32.132 1.00 93.88 232 PRO A CA 1
ATOM 1913 C C . PRO A 1 232 ? 23.001 1.446 -31.454 1.00 93.88 232 PRO A C 1
ATOM 1915 O O . PRO A 1 232 ? 22.231 1.305 -30.500 1.00 93.88 232 PRO A O 1
ATOM 1918 N N . ARG A 1 233 ? 23.315 2.664 -31.911 1.00 94.94 233 ARG A N 1
ATOM 1919 C CA . ARG A 1 233 ? 22.790 3.891 -31.297 1.00 94.94 233 ARG A CA 1
ATOM 1920 C C . ARG A 1 233 ? 21.292 4.049 -31.555 1.00 94.94 233 ARG A C 1
ATOM 1922 O O . ARG A 1 233 ? 20.562 4.419 -30.634 1.00 94.94 233 ARG A O 1
ATOM 1929 N N . GLU A 1 234 ? 20.831 3.763 -32.765 1.00 96.25 234 GLU A N 1
ATOM 1930 C CA . GLU A 1 234 ? 19.418 3.763 -33.132 1.00 96.25 234 GLU A CA 1
ATOM 1931 C C . GLU A 1 234 ? 18.654 2.649 -32.404 1.00 96.25 234 GLU A C 1
ATOM 1933 O O . GLU A 1 234 ? 17.586 2.902 -31.846 1.00 96.25 234 GLU A O 1
ATOM 1938 N N . ALA A 1 235 ? 19.229 1.446 -32.311 1.00 96.69 235 ALA A N 1
ATOM 1939 C CA . ALA A 1 235 ? 18.639 0.328 -31.580 1.00 96.69 235 ALA A CA 1
ATOM 1940 C C . ALA A 1 235 ? 18.463 0.656 -30.091 1.00 96.69 235 ALA A C 1
ATOM 1942 O O . ALA A 1 235 ? 17.403 0.422 -29.512 1.00 96.69 235 ALA A O 1
ATOM 1943 N N . PHE A 1 236 ? 19.472 1.263 -29.463 1.00 97.50 236 PHE A N 1
ATOM 1944 C CA . PHE A 1 236 ? 19.351 1.731 -28.086 1.00 97.50 236 PHE A CA 1
ATOM 1945 C C . PHE A 1 236 ? 18.273 2.814 -27.937 1.00 97.50 236 PHE A C 1
ATOM 1947 O O . PHE A 1 236 ? 17.493 2.784 -26.986 1.00 97.50 236 PHE A O 1
ATOM 1954 N N . ALA A 1 237 ? 18.197 3.760 -28.879 1.00 96.81 237 ALA A N 1
ATOM 1955 C CA . ALA A 1 237 ? 17.187 4.813 -28.854 1.00 96.81 237 ALA A CA 1
ATOM 1956 C C . ALA A 1 237 ? 15.756 4.259 -28.967 1.00 96.81 237 ALA A C 1
ATOM 1958 O O . ALA A 1 237 ? 14.876 4.753 -28.267 1.00 96.81 237 ALA A O 1
ATOM 1959 N N . GLN A 1 238 ? 15.529 3.228 -29.790 1.00 96.19 238 GLN A N 1
ATOM 1960 C CA . GLN A 1 238 ? 14.241 2.529 -29.883 1.00 96.19 238 GLN A CA 1
ATOM 1961 C C . GLN A 1 238 ? 13.893 1.823 -28.567 1.00 96.19 238 GLN A C 1
ATOM 1963 O O . GLN A 1 238 ? 12.838 2.083 -27.993 1.00 96.19 238 GLN A O 1
ATOM 1968 N N . ALA A 1 239 ? 14.817 1.020 -28.031 1.00 95.25 239 ALA A N 1
ATOM 1969 C CA . ALA A 1 239 ? 14.621 0.304 -26.768 1.00 95.25 239 ALA A CA 1
ATOM 1970 C C . ALA A 1 239 ? 14.335 1.234 -25.573 1.00 95.25 239 ALA A C 1
ATOM 1972 O O . ALA A 1 239 ? 13.615 0.873 -24.640 1.00 95.25 239 ALA A O 1
ATOM 1973 N N . LYS A 1 240 ? 14.889 2.452 -25.599 1.00 96.88 240 LYS A N 1
ATOM 1974 C CA . LYS A 1 240 ? 14.709 3.462 -24.552 1.00 96.88 240 LYS A CA 1
ATOM 1975 C C . LYS A 1 240 ? 13.297 4.070 -24.516 1.00 96.88 240 LYS A C 1
ATOM 1977 O O . LYS A 1 240 ? 12.909 4.593 -23.473 1.00 96.88 240 LYS A O 1
ATOM 1982 N N . GLN A 1 241 ? 12.513 3.995 -25.594 1.00 95.06 241 GLN A N 1
ATOM 1983 C CA . GLN A 1 241 ? 11.187 4.632 -25.660 1.00 95.06 241 GLN A CA 1
ATOM 1984 C C . GLN A 1 241 ? 10.226 4.099 -24.586 1.00 95.06 241 GLN A C 1
ATOM 1986 O O . GLN A 1 241 ? 9.588 4.887 -23.886 1.00 95.06 241 GLN A O 1
ATOM 1991 N N . GLY A 1 242 ? 10.182 2.776 -24.390 1.00 93.81 242 GLY A N 1
ATOM 1992 C CA . GLY A 1 242 ? 9.367 2.153 -23.342 1.00 93.81 242 GLY A CA 1
ATOM 1993 C C . GLY A 1 242 ? 9.764 2.592 -21.934 1.00 93.81 242 GLY A C 1
ATOM 1994 O O . GLY A 1 242 ? 8.902 2.889 -21.104 1.00 93.81 242 GLY A O 1
ATOM 1995 N N . PHE A 1 243 ? 11.068 2.730 -21.687 1.00 96.81 243 PHE A N 1
ATOM 1996 C CA . PHE A 1 243 ? 11.590 3.251 -20.425 1.00 96.81 243 PHE A CA 1
ATOM 1997 C C . PHE A 1 243 ? 11.217 4.722 -20.199 1.00 96.81 243 PHE A C 1
ATOM 1999 O O . PHE A 1 243 ? 10.819 5.085 -19.094 1.00 96.81 243 PHE A O 1
ATOM 2006 N N . ASP A 1 244 ? 11.286 5.571 -21.229 1.00 97.25 244 ASP A N 1
ATOM 2007 C CA . ASP A 1 244 ? 10.885 6.977 -21.107 1.00 97.25 244 ASP A CA 1
ATOM 2008 C C . ASP A 1 244 ? 9.396 7.119 -20.753 1.00 97.25 244 ASP A C 1
ATOM 2010 O O . ASP A 1 244 ? 9.047 7.940 -19.901 1.00 97.25 244 ASP A O 1
ATOM 2014 N N . ASN A 1 245 ? 8.530 6.280 -21.333 1.00 95.38 245 ASN A N 1
ATOM 2015 C CA . ASN A 1 245 ? 7.120 6.203 -20.945 1.00 95.38 245 ASN A CA 1
ATOM 2016 C C . ASN A 1 245 ? 6.960 5.721 -19.492 1.00 95.38 245 ASN A C 1
ATOM 2018 O O . ASN A 1 245 ? 6.238 6.334 -18.709 1.00 95.38 245 ASN A O 1
ATOM 2022 N N . CYS A 1 246 ? 7.687 4.669 -19.101 1.00 96.25 246 CYS A N 1
ATOM 2023 C CA . CYS A 1 246 ? 7.699 4.155 -17.729 1.00 96.25 246 CYS A CA 1
ATOM 2024 C C . CYS A 1 246 ? 8.078 5.245 -16.710 1.00 96.25 246 CYS A C 1
ATOM 2026 O O . CYS A 1 246 ? 7.416 5.392 -15.682 1.00 96.25 246 CYS A O 1
ATOM 2028 N N . ARG A 1 247 ? 9.086 6.061 -17.035 1.00 97.88 247 ARG A N 1
ATOM 2029 C CA . ARG A 1 247 ? 9.521 7.200 -16.221 1.00 97.88 247 ARG A CA 1
ATOM 2030 C C . ARG A 1 247 ? 8.479 8.318 -16.176 1.00 97.88 247 ARG A C 1
ATOM 2032 O O . ARG A 1 247 ? 8.297 8.927 -15.129 1.00 97.88 247 ARG A O 1
ATOM 2039 N N . SER A 1 248 ? 7.787 8.592 -17.283 1.00 98.00 248 SER A N 1
ATOM 2040 C CA . SER A 1 248 ? 6.697 9.577 -17.299 1.00 98.00 248 SER A CA 1
ATOM 2041 C C . SER A 1 248 ? 5.535 9.154 -16.399 1.00 98.00 248 SER A C 1
ATOM 2043 O O . SER A 1 248 ? 4.968 9.993 -15.706 1.00 98.00 248 SER A O 1
ATOM 2045 N N . ILE A 1 249 ? 5.192 7.862 -16.395 1.00 97.75 249 ILE A N 1
ATOM 2046 C CA . ILE A 1 249 ? 4.168 7.306 -15.502 1.00 97.75 249 ILE A CA 1
ATOM 2047 C C . ILE A 1 249 ? 4.624 7.413 -14.044 1.00 97.75 249 ILE A C 1
ATOM 2049 O O . ILE A 1 249 ? 3.830 7.822 -13.204 1.00 97.75 249 ILE A O 1
ATOM 2053 N N . LEU A 1 250 ? 5.892 7.090 -13.752 1.00 98.19 250 LEU A N 1
ATOM 2054 C CA . LEU A 1 250 ? 6.451 7.235 -12.406 1.00 98.19 250 LEU A CA 1
ATOM 2055 C C . LEU A 1 250 ? 6.322 8.678 -11.907 1.00 98.19 250 LEU A C 1
ATOM 2057 O O . LEU A 1 250 ? 5.736 8.888 -10.855 1.00 98.19 250 LEU A O 1
ATOM 2061 N N . ALA A 1 251 ? 6.766 9.659 -12.697 1.00 98.31 251 ALA A N 1
ATOM 2062 C CA . ALA A 1 251 ? 6.695 11.068 -12.314 1.00 98.31 251 ALA A CA 1
ATOM 2063 C C . ALA A 1 251 ? 5.252 11.534 -12.035 1.00 98.31 251 ALA A C 1
ATOM 2065 O O . ALA A 1 251 ? 5.007 12.260 -11.076 1.00 98.31 251 ALA A O 1
ATOM 2066 N N . ALA A 1 252 ? 4.282 11.092 -12.843 1.00 98.31 252 ALA A N 1
ATOM 2067 C CA . ALA A 1 252 ? 2.873 11.412 -12.619 1.00 98.31 252 ALA A CA 1
ATOM 2068 C C . ALA A 1 252 ? 2.323 10.772 -11.331 1.00 98.31 252 ALA A C 1
ATOM 2070 O O . ALA A 1 252 ? 1.525 11.387 -10.626 1.00 98.31 252 ALA A O 1
ATOM 2071 N N . GLN A 1 253 ? 2.740 9.544 -11.016 1.00 98.25 253 GLN A N 1
ATOM 2072 C CA . GLN A 1 253 ? 2.329 8.861 -9.791 1.00 98.25 253 GLN A CA 1
ATOM 2073 C C . GLN A 1 253 ? 2.995 9.453 -8.547 1.00 98.25 253 GLN A C 1
ATOM 2075 O O . GLN A 1 253 ? 2.319 9.597 -7.535 1.00 98.25 253 GLN A O 1
ATOM 2080 N N . GLU A 1 254 ? 4.276 9.825 -8.615 1.00 98.25 254 GLU A N 1
ATOM 2081 C CA . GLU A 1 254 ? 4.976 10.528 -7.532 1.00 98.25 254 GLU A CA 1
ATOM 2082 C C . GLU A 1 254 ? 4.268 11.845 -7.205 1.00 98.25 254 GLU A C 1
ATOM 2084 O O . GLU A 1 254 ? 3.887 12.061 -6.057 1.00 98.25 254 GLU A O 1
ATOM 2089 N N . GLN A 1 255 ? 3.950 12.642 -8.231 1.00 98.06 255 GLN A N 1
ATOM 2090 C CA . GLN A 1 255 ? 3.184 13.876 -8.064 1.00 98.06 255 GLN A CA 1
ATOM 2091 C C . GLN A 1 255 ? 1.802 13.626 -7.435 1.00 98.06 255 GLN A C 1
ATOM 2093 O O . GLN A 1 255 ? 1.377 14.379 -6.561 1.00 98.06 255 GLN A O 1
ATOM 2098 N N . ALA A 1 256 ? 1.091 12.578 -7.862 1.00 97.50 256 ALA A N 1
ATOM 2099 C CA . ALA A 1 256 ? -0.192 12.214 -7.263 1.00 97.50 256 ALA A CA 1
ATOM 2100 C C . ALA A 1 256 ? -0.042 11.767 -5.797 1.00 97.50 256 ALA A C 1
ATOM 2102 O O . ALA A 1 256 ? -0.902 12.078 -4.978 1.00 97.50 256 ALA A O 1
ATOM 2103 N N . GLY A 1 257 ? 1.046 11.070 -5.456 1.00 98.12 257 GLY A N 1
ATOM 2104 C CA . GLY A 1 257 ? 1.375 10.676 -4.086 1.00 98.12 257 GLY A CA 1
ATOM 2105 C C . GLY A 1 257 ? 1.656 11.873 -3.180 1.00 98.12 257 GLY A C 1
ATOM 2106 O O . GLY A 1 257 ? 1.118 11.933 -2.077 1.00 98.12 257 GLY A O 1
ATOM 2107 N N . GLU A 1 258 ? 2.427 12.854 -3.658 1.00 98.25 258 GLU A N 1
ATOM 2108 C CA . GLU A 1 258 ? 2.675 14.114 -2.942 1.00 98.25 258 GLU A CA 1
ATOM 2109 C C . GLU A 1 258 ? 1.366 14.878 -2.702 1.00 98.25 258 GLU A C 1
ATOM 2111 O O . GLU A 1 258 ? 1.061 15.263 -1.575 1.00 98.25 258 GLU A O 1
ATOM 2116 N N . GLN A 1 259 ? 0.547 15.036 -3.747 1.00 98.06 259 GLN A N 1
ATOM 2117 C CA . GLN A 1 259 ? -0.748 15.715 -3.649 1.00 98.06 259 GLN A CA 1
ATOM 2118 C C . GLN A 1 259 ? -1.699 15.009 -2.683 1.00 98.06 259 GLN A C 1
ATOM 2120 O O . GLN A 1 259 ? -2.360 15.677 -1.894 1.00 98.06 259 GLN A O 1
ATOM 2125 N N . ALA A 1 260 ? -1.751 13.677 -2.716 1.00 98.31 260 ALA A N 1
ATOM 2126 C CA . ALA A 1 260 ? -2.594 12.901 -1.817 1.00 98.31 260 ALA A CA 1
ATOM 2127 C C . ALA A 1 260 ? -2.127 12.980 -0.361 1.00 98.31 260 ALA A C 1
ATOM 2129 O O . ALA A 1 260 ? -2.964 13.042 0.537 1.00 98.31 260 ALA A O 1
ATOM 2130 N N . MET A 1 261 ? -0.813 13.010 -0.120 1.00 97.94 261 MET A N 1
ATOM 2131 C CA . MET A 1 261 ? -0.247 13.208 1.216 1.00 97.94 261 MET A CA 1
ATOM 2132 C C . MET A 1 261 ? -0.668 14.568 1.785 1.00 97.94 261 MET A C 1
ATOM 2134 O O . MET A 1 261 ? -1.195 14.637 2.893 1.00 97.94 261 MET A O 1
ATOM 2138 N N . GLU A 1 262 ? -0.499 15.642 1.010 1.00 97.81 262 GLU A N 1
ATOM 2139 C CA . GLU A 1 262 ? -0.907 16.986 1.429 1.00 97.81 262 GLU A CA 1
ATOM 2140 C C . GLU A 1 262 ? -2.432 17.079 1.611 1.00 97.81 262 GLU A C 1
ATOM 2142 O O . GLU A 1 262 ? -2.902 17.561 2.637 1.00 97.81 262 GLU A O 1
ATOM 2147 N N . ALA A 1 263 ? -3.223 16.526 0.690 1.00 98.19 263 ALA A N 1
ATOM 2148 C CA . ALA A 1 263 ? -4.679 16.508 0.818 1.00 98.19 263 ALA A CA 1
ATOM 2149 C C . ALA A 1 263 ? -5.155 15.732 2.061 1.00 98.19 263 ALA A C 1
ATOM 2151 O O . ALA A 1 263 ? -6.110 16.143 2.725 1.00 98.19 263 ALA A O 1
ATOM 2152 N N . ALA A 1 264 ? -4.477 14.634 2.414 1.00 97.88 264 ALA A N 1
ATOM 2153 C CA . ALA A 1 264 ? -4.764 13.890 3.635 1.00 97.88 264 ALA A CA 1
ATOM 2154 C C . ALA A 1 264 ? -4.490 14.737 4.886 1.00 97.88 264 ALA A C 1
ATOM 2156 O O . ALA A 1 264 ? -5.335 14.788 5.778 1.00 97.88 264 ALA A O 1
ATOM 2157 N N . PHE A 1 265 ? -3.357 15.445 4.944 1.00 97.56 265 PHE A N 1
ATOM 2158 C CA . PHE A 1 265 ? -3.071 16.351 6.058 1.00 97.56 265 PHE A CA 1
ATOM 2159 C C . PHE A 1 265 ? -4.044 17.533 6.113 1.00 97.56 265 PHE A C 1
ATOM 2161 O O . PHE A 1 265 ? -4.538 17.834 7.198 1.00 97.56 265 PHE A O 1
ATOM 2168 N N . ASP A 1 266 ? -4.401 18.137 4.973 1.00 97.50 266 ASP A N 1
ATOM 2169 C CA . ASP A 1 266 ? -5.400 19.216 4.914 1.00 97.50 266 ASP A CA 1
ATOM 2170 C C . ASP A 1 266 ? -6.723 18.747 5.517 1.00 97.50 266 ASP A C 1
ATOM 2172 O O . ASP A 1 266 ? -7.351 19.442 6.318 1.00 97.50 266 ASP A O 1
ATOM 2176 N N . PHE A 1 267 ? -7.157 17.546 5.148 1.00 97.31 267 PHE A N 1
ATOM 2177 C CA . PHE A 1 267 ? -8.370 16.959 5.688 1.00 97.31 267 PHE A CA 1
ATOM 2178 C C . PHE A 1 267 ? -8.265 16.704 7.194 1.00 97.31 267 PHE A C 1
ATOM 2180 O O . PHE A 1 267 ? -9.166 17.091 7.937 1.00 97.31 267 PHE A O 1
ATOM 2187 N N . MET A 1 268 ? -7.168 16.099 7.654 1.00 96.69 268 MET A N 1
ATOM 2188 C CA . MET A 1 268 ? -6.955 15.786 9.069 1.00 96.69 268 MET A CA 1
ATOM 2189 C C . MET A 1 268 ? -6.907 17.048 9.941 1.00 96.69 268 MET A C 1
ATOM 2191 O O . MET A 1 268 ? -7.529 17.087 11.003 1.00 96.69 268 MET A O 1
ATOM 2195 N N . GLU A 1 269 ? -6.234 18.102 9.481 1.00 95.38 269 GLU A N 1
ATOM 2196 C CA . GLU A 1 269 ? -6.161 19.398 10.161 1.00 95.38 269 GLU A CA 1
ATOM 2197 C C . GLU A 1 269 ? -7.537 20.070 10.242 1.00 95.38 269 GLU A C 1
ATOM 2199 O O . GLU A 1 269 ? -7.939 20.533 11.311 1.00 95.38 269 GLU A O 1
ATOM 2204 N N . ASN A 1 270 ? -8.291 20.080 9.139 1.00 94.44 270 ASN A N 1
ATOM 2205 C CA . ASN A 1 270 ? -9.620 20.690 9.095 1.00 94.44 270 ASN A CA 1
ATOM 2206 C C . ASN A 1 270 ? -10.667 19.902 9.897 1.00 94.44 270 ASN A C 1
ATOM 2208 O O . ASN A 1 270 ? -11.566 20.502 10.488 1.00 94.44 270 ASN A O 1
ATOM 2212 N N . ALA A 1 271 ? -10.573 18.571 9.913 1.00 93.75 271 ALA A N 1
ATOM 2213 C CA . ALA A 1 271 ? -11.531 17.709 10.597 1.00 93.75 271 ALA A CA 1
ATOM 2214 C C . ALA A 1 271 ? -11.249 17.572 12.099 1.00 93.75 271 ALA A C 1
ATOM 2216 O O . ALA A 1 271 ? -12.185 17.556 12.901 1.00 93.75 271 ALA A O 1
ATOM 2217 N N . PHE A 1 272 ? -9.975 17.462 12.485 1.00 91.25 272 PHE A N 1
ATOM 2218 C CA . PHE A 1 272 ? -9.583 17.040 13.832 1.00 91.25 272 PHE A CA 1
ATOM 2219 C C . PHE A 1 272 ? -8.548 17.955 14.502 1.00 91.25 272 PHE A C 1
ATOM 2221 O O . PHE A 1 272 ? -8.330 17.845 15.712 1.00 91.25 272 PHE A O 1
ATOM 2228 N N . GLY A 1 273 ? -7.912 18.865 13.757 1.00 87.69 273 GLY A N 1
ATOM 2229 C CA . GLY A 1 273 ? -6.814 19.691 14.258 1.00 87.69 273 GLY A CA 1
ATOM 2230 C C . GLY A 1 273 ? -5.691 18.835 14.851 1.00 87.69 273 GLY A C 1
ATOM 2231 O O . GLY A 1 273 ? -5.302 17.818 14.285 1.00 87.69 273 GLY A O 1
ATOM 2232 N N . ASN A 1 274 ? -5.214 19.204 16.043 1.00 79.88 274 ASN A N 1
ATOM 2233 C CA . ASN A 1 274 ? -4.170 18.461 16.765 1.00 79.88 274 ASN A CA 1
ATOM 2234 C C . ASN A 1 274 ? -4.764 17.429 17.753 1.00 79.88 274 ASN A C 1
ATOM 2236 O O . ASN A 1 274 ? -4.238 17.232 18.850 1.00 79.88 274 ASN A O 1
ATOM 2240 N N . GLY A 1 275 ? -5.909 16.832 17.404 1.00 82.69 275 GLY A N 1
ATOM 2241 C CA . GLY A 1 275 ? -6.609 15.823 18.204 1.00 82.69 275 GLY A CA 1
ATOM 2242 C C . GLY A 1 275 ? -5.905 14.460 18.265 1.00 82.69 275 GLY A C 1
ATOM 2243 O O . GLY A 1 275 ? -4.829 14.252 17.701 1.00 82.69 275 GLY A O 1
ATOM 2244 N N . GLN A 1 276 ? -6.534 13.496 18.945 1.00 83.62 276 GLN A N 1
ATOM 2245 C CA . GLN A 1 276 ? -6.025 12.118 19.033 1.00 83.62 276 GLN A CA 1
ATOM 2246 C C . GLN A 1 276 ? -6.022 11.420 17.664 1.00 83.62 276 GLN A C 1
ATOM 2248 O O . GLN A 1 276 ? -5.162 10.587 17.392 1.00 83.62 276 GLN A O 1
ATOM 2253 N N . GLU A 1 277 ? -6.944 11.804 16.788 1.00 90.44 277 GLU A N 1
ATOM 2254 C CA . GLU A 1 277 ? -7.070 11.324 15.417 1.00 90.44 277 GLU A CA 1
ATOM 2255 C C . GLU A 1 277 ? -5.816 11.646 14.587 1.00 90.44 277 GLU A C 1
ATOM 2257 O O . GLU A 1 277 ? -5.320 10.783 13.865 1.00 90.44 277 GLU A O 1
ATOM 2262 N N . MET A 1 278 ? -5.245 12.848 14.743 1.00 92.94 278 MET A N 1
ATOM 2263 C CA . MET A 1 278 ? -3.995 13.244 14.075 1.00 92.94 278 MET A CA 1
ATOM 2264 C C . MET A 1 278 ? -2.806 12.401 14.549 1.00 92.94 278 MET A C 1
ATOM 2266 O O . MET A 1 278 ? -2.003 11.933 13.743 1.00 92.94 278 MET A O 1
ATOM 2270 N N . ILE A 1 279 ? -2.721 12.156 15.860 1.00 88.19 279 ILE A N 1
ATOM 2271 C CA . ILE A 1 279 ? -1.698 11.288 16.458 1.00 88.19 279 ILE A CA 1
ATOM 2272 C C . ILE A 1 279 ? -1.785 9.877 15.874 1.00 88.19 279 ILE A C 1
ATOM 2274 O O . ILE A 1 279 ? -0.761 9.309 15.489 1.00 88.19 279 ILE A O 1
ATOM 2278 N N . LEU A 1 280 ? -2.993 9.319 15.774 1.00 86.31 280 LEU A N 1
ATOM 2279 C CA . LEU A 1 280 ? -3.186 8.000 15.184 1.00 86.31 280 LEU A CA 1
ATOM 2280 C C . LEU A 1 280 ? -2.769 7.987 13.715 1.00 86.31 280 LEU A C 1
ATOM 2282 O O . LEU A 1 280 ? -2.015 7.107 13.319 1.00 86.31 280 LEU A O 1
ATOM 2286 N N . PHE A 1 281 ? -3.204 8.969 12.925 1.00 93.38 281 PHE A N 1
ATOM 2287 C CA . PHE A 1 281 ? -2.878 9.043 11.503 1.00 93.38 281 PHE A CA 1
ATOM 2288 C C . PHE A 1 281 ? -1.365 9.045 11.258 1.00 93.38 281 PHE A C 1
ATOM 2290 O O . PHE A 1 281 ? -0.852 8.228 10.499 1.00 93.38 281 PHE A O 1
ATOM 2297 N N . VAL A 1 282 ? -0.622 9.896 11.965 1.00 93.81 282 VAL A N 1
ATOM 2298 C CA . VAL A 1 282 ? 0.844 9.972 11.845 1.00 93.81 282 VAL A CA 1
ATOM 2299 C C . VAL A 1 282 ? 1.517 8.693 12.339 1.00 93.81 282 VAL A C 1
ATOM 2301 O O . VAL A 1 282 ? 2.519 8.258 11.764 1.00 93.81 282 VAL A O 1
ATOM 2304 N N . THR A 1 283 ? 0.952 8.057 13.366 1.00 87.88 283 THR A N 1
ATOM 2305 C CA . THR A 1 283 ? 1.405 6.742 13.837 1.00 87.88 283 THR A CA 1
ATOM 2306 C C . THR A 1 283 ? 1.213 5.678 12.753 1.00 87.88 283 THR A C 1
ATOM 2308 O O . THR A 1 283 ? 2.134 4.908 12.485 1.00 87.88 283 THR A O 1
ATOM 2311 N N . GLU A 1 284 ? 0.060 5.663 12.077 1.00 87.44 284 GLU A N 1
ATOM 2312 C CA . GLU A 1 284 ? -0.211 4.760 10.954 1.00 87.44 284 GLU A CA 1
ATOM 2313 C C . GLU A 1 284 ? 0.764 4.998 9.792 1.00 87.44 284 GLU A C 1
ATOM 2315 O O . GLU A 1 284 ? 1.318 4.035 9.265 1.00 87.44 284 GLU A O 1
ATOM 2320 N N . LEU A 1 285 ? 1.056 6.258 9.439 1.00 93.19 285 LEU A N 1
ATOM 2321 C CA . LEU A 1 285 ? 2.059 6.587 8.416 1.00 93.19 285 LEU A CA 1
ATOM 2322 C C . LEU A 1 285 ? 3.466 6.117 8.805 1.00 93.19 285 LEU A C 1
ATOM 2324 O O . LEU A 1 285 ? 4.184 5.562 7.979 1.00 93.19 285 LEU A O 1
ATOM 2328 N N . THR A 1 286 ? 3.856 6.302 10.066 1.00 89.50 286 THR A N 1
ATOM 2329 C CA . THR A 1 286 ? 5.181 5.894 10.569 1.00 89.50 286 THR A CA 1
ATOM 2330 C C . THR A 1 286 ? 5.373 4.376 10.496 1.00 89.50 286 THR A C 1
ATOM 2332 O O . THR A 1 286 ? 6.482 3.898 10.268 1.00 89.50 286 THR A O 1
ATOM 2335 N N . LEU A 1 287 ? 4.291 3.615 10.671 1.00 84.56 287 LEU A N 1
ATOM 2336 C CA . LEU A 1 287 ? 4.297 2.150 10.680 1.00 84.56 287 LEU A CA 1
ATOM 2337 C C . LEU A 1 287 ? 3.950 1.549 9.306 1.00 84.56 287 LEU A C 1
ATOM 2339 O O . LEU A 1 287 ? 3.943 0.330 9.142 1.00 84.56 287 LEU A O 1
ATOM 2343 N N . MET A 1 288 ? 3.673 2.386 8.306 1.00 88.19 288 MET A N 1
ATOM 2344 C CA . MET A 1 288 ? 3.380 1.983 6.935 1.00 88.19 288 MET A CA 1
ATOM 2345 C C . MET A 1 288 ? 4.662 1.998 6.098 1.00 88.19 288 MET A C 1
ATOM 2347 O O . MET A 1 288 ? 5.214 3.058 5.802 1.00 88.19 288 MET A O 1
ATOM 2351 N N . SER A 1 289 ? 5.114 0.818 5.660 1.00 90.25 289 SER A N 1
ATOM 2352 C CA . SER A 1 289 ? 6.335 0.682 4.849 1.00 90.25 289 SER A CA 1
ATOM 2353 C C . SER A 1 289 ? 6.291 1.547 3.588 1.00 90.25 289 SER A C 1
ATOM 2355 O O . SER A 1 289 ? 7.287 2.179 3.235 1.00 90.25 289 SER A O 1
ATOM 2357 N N . GLU A 1 290 ? 5.129 1.624 2.935 1.00 94.19 290 GLU A N 1
ATOM 2358 C CA . GLU A 1 290 ? 4.941 2.434 1.738 1.00 94.19 290 GLU A CA 1
ATOM 2359 C C . GLU A 1 290 ? 5.148 3.929 2.009 1.00 94.19 290 GLU A C 1
ATOM 2361 O O . GLU A 1 290 ? 5.863 4.600 1.265 1.00 94.19 290 GLU A O 1
ATOM 2366 N N . ALA A 1 291 ? 4.587 4.446 3.105 1.00 95.00 291 ALA A N 1
ATOM 2367 C CA . ALA A 1 291 ? 4.775 5.835 3.503 1.00 95.00 291 ALA A CA 1
ATOM 2368 C C . ALA A 1 291 ? 6.233 6.125 3.863 1.00 95.00 291 ALA A C 1
ATOM 2370 O O . ALA A 1 291 ? 6.788 7.107 3.379 1.00 95.00 291 ALA A O 1
ATOM 2371 N N . VAL A 1 292 ? 6.889 5.251 4.630 1.00 93.06 292 VAL A N 1
ATOM 2372 C CA . VAL A 1 292 ? 8.305 5.418 5.001 1.00 93.06 292 VAL A CA 1
ATOM 2373 C C . VAL A 1 292 ? 9.209 5.456 3.764 1.00 93.06 292 VAL A C 1
ATOM 2375 O O . VAL A 1 292 ? 10.056 6.343 3.642 1.00 93.06 292 VAL A O 1
ATOM 2378 N N . GLN A 1 293 ? 9.022 4.527 2.822 1.00 94.62 293 GLN A N 1
ATOM 2379 C CA . GLN A 1 293 ? 9.804 4.483 1.581 1.00 94.62 293 GLN A CA 1
ATOM 2380 C C . GLN A 1 293 ? 9.557 5.706 0.691 1.00 94.62 293 GLN A C 1
ATOM 2382 O O . GLN A 1 293 ? 10.497 6.210 0.068 1.00 94.62 293 GLN A O 1
ATOM 2387 N N . PHE A 1 294 ? 8.310 6.175 0.631 1.00 97.12 294 PHE A N 1
ATOM 2388 C CA . PHE A 1 294 ? 7.935 7.356 -0.136 1.00 97.12 294 PHE A CA 1
ATOM 2389 C C . PHE A 1 294 ? 8.532 8.631 0.473 1.00 97.12 294 PHE A C 1
ATOM 2391 O O . PHE A 1 294 ? 9.241 9.364 -0.213 1.00 97.12 294 PHE A O 1
ATOM 2398 N N . LEU A 1 295 ? 8.343 8.848 1.778 1.00 95.50 295 LEU A N 1
ATOM 2399 C CA . LEU A 1 295 ? 8.812 10.030 2.511 1.00 95.50 295 LEU A CA 1
ATOM 2400 C C . LEU A 1 295 ? 10.341 10.163 2.536 1.00 95.50 295 LEU A C 1
ATOM 2402 O O . LEU A 1 295 ? 10.861 11.271 2.645 1.00 95.50 295 LEU A O 1
ATOM 2406 N N . ALA A 1 296 ? 11.075 9.054 2.400 1.00 94.56 296 ALA A N 1
ATOM 2407 C CA . ALA A 1 296 ? 12.531 9.080 2.260 1.00 94.56 296 ALA A CA 1
ATOM 2408 C C . ALA A 1 296 ? 13.004 9.768 0.963 1.00 94.56 296 ALA A C 1
ATOM 2410 O O . ALA A 1 296 ? 14.125 10.274 0.910 1.00 94.56 296 ALA A O 1
ATOM 2411 N N . GLN A 1 297 ? 12.171 9.767 -0.081 1.00 94.00 297 GLN A N 1
ATOM 2412 C CA . GLN A 1 297 ? 12.460 10.382 -1.382 1.00 94.00 297 GLN A CA 1
ATOM 2413 C C . GLN A 1 297 ? 11.704 11.698 -1.579 1.00 94.00 297 GLN A C 1
ATOM 2415 O O . GLN A 1 297 ? 12.228 12.602 -2.225 1.00 94.00 297 GLN A O 1
ATOM 2420 N N . HIS A 1 298 ? 10.521 11.804 -0.973 1.00 94.81 298 HIS A N 1
ATOM 2421 C CA . HIS A 1 298 ? 9.581 12.914 -1.100 1.00 94.81 298 HIS A CA 1
ATOM 2422 C C . HIS A 1 298 ? 9.198 13.433 0.296 1.00 94.81 298 HIS A C 1
ATOM 2424 O O . HIS A 1 298 ? 8.151 13.057 0.829 1.00 94.81 298 HIS A O 1
ATOM 2430 N N . PRO A 1 299 ? 10.060 14.234 0.953 1.00 92.62 299 PRO A N 1
ATOM 2431 C CA . PRO A 1 299 ? 9.807 14.696 2.315 1.00 92.62 299 PRO A CA 1
ATOM 2432 C C . PRO A 1 299 ? 8.529 15.540 2.414 1.00 92.62 299 PRO A C 1
ATOM 2434 O O . PRO A 1 299 ? 8.352 16.487 1.655 1.00 92.62 299 PRO A O 1
ATOM 2437 N N . CYS A 1 300 ? 7.681 15.240 3.402 1.00 94.81 300 CYS A N 1
ATOM 2438 C CA . CYS A 1 300 ? 6.494 16.030 3.740 1.00 94.81 300 CYS A CA 1
ATOM 2439 C C . CYS A 1 300 ? 6.727 16.778 5.061 1.00 94.81 300 CYS A C 1
ATOM 2441 O O . CYS A 1 300 ? 6.961 16.160 6.104 1.00 94.81 300 CYS A O 1
ATOM 2443 N N . GLU A 1 301 ? 6.667 18.112 5.026 1.00 94.94 301 GLU A N 1
ATOM 2444 C CA . GLU A 1 301 ? 6.938 18.960 6.196 1.00 94.94 301 GLU A CA 1
ATOM 2445 C C . GLU A 1 301 ? 5.924 18.730 7.322 1.00 94.94 301 GLU A C 1
ATOM 2447 O O . GLU A 1 301 ? 6.313 18.622 8.487 1.00 94.94 301 GLU A O 1
ATOM 2452 N N . ARG A 1 302 ? 4.640 18.571 6.978 1.00 94.31 302 ARG A N 1
ATOM 2453 C CA . ARG A 1 302 ? 3.567 18.333 7.955 1.00 94.31 302 ARG A CA 1
ATOM 2454 C C . ARG A 1 302 ? 3.740 17.016 8.696 1.00 94.31 302 ARG A C 1
ATOM 2456 O O . ARG A 1 302 ? 3.642 16.986 9.921 1.00 94.31 302 ARG A O 1
ATOM 2463 N N . TYR A 1 303 ? 4.105 15.949 7.986 1.00 94.62 303 TYR A N 1
ATOM 2464 C CA . TYR A 1 303 ? 4.456 14.681 8.623 1.00 94.62 303 TYR A CA 1
ATOM 2465 C C . TYR A 1 303 ? 5.600 14.851 9.630 1.00 94.62 303 TYR A C 1
ATOM 2467 O O . TYR A 1 303 ? 5.498 14.383 10.764 1.00 94.62 303 TYR A O 1
ATOM 2475 N N . LEU A 1 304 ? 6.681 15.538 9.242 1.00 91.81 304 LEU A N 1
ATOM 2476 C CA . LEU A 1 304 ? 7.829 15.753 10.126 1.00 91.81 304 LEU A CA 1
ATOM 2477 C C . LEU A 1 304 ? 7.448 16.562 11.368 1.00 91.81 304 LEU A C 1
ATOM 2479 O O . LEU A 1 304 ? 7.882 16.214 12.467 1.00 91.81 304 LEU A O 1
ATOM 2483 N N . GLN A 1 305 ? 6.628 17.602 11.204 1.00 91.75 305 GLN A N 1
ATOM 2484 C CA . GLN A 1 305 ? 6.131 18.409 12.313 1.00 91.75 305 GLN A CA 1
ATOM 2485 C C . GLN A 1 305 ? 5.337 17.550 13.304 1.00 91.75 305 GLN A C 1
ATOM 2487 O O . GLN A 1 305 ? 5.696 17.474 14.480 1.00 91.75 305 GLN A O 1
ATOM 2492 N N . TYR A 1 306 ? 4.295 16.858 12.838 1.00 90.56 306 TYR A N 1
ATOM 2493 C CA . TYR A 1 306 ? 3.434 16.085 13.730 1.00 90.56 306 TYR A CA 1
ATOM 2494 C C . TYR A 1 306 ? 4.137 14.868 14.344 1.00 90.56 306 TYR A C 1
ATOM 2496 O O . TYR A 1 306 ? 3.875 14.522 15.497 1.00 90.56 306 TYR A O 1
ATOM 2504 N N . ASN A 1 307 ? 5.076 14.245 13.629 1.00 88.19 307 ASN A N 1
ATOM 2505 C CA . ASN A 1 307 ? 5.887 13.157 14.177 1.00 88.19 307 ASN A CA 1
ATOM 2506 C C . ASN A 1 307 ? 6.813 13.660 15.305 1.00 88.19 307 ASN A C 1
ATOM 2508 O O . ASN A 1 307 ? 6.936 13.030 16.355 1.00 88.19 307 ASN A O 1
ATOM 2512 N N . GLN A 1 308 ? 7.412 14.846 15.156 1.00 85.06 308 GLN A N 1
ATOM 2513 C CA . GLN A 1 308 ? 8.190 15.457 16.239 1.00 85.06 308 GLN A CA 1
ATOM 2514 C C . GLN A 1 308 ? 7.323 15.784 17.460 1.00 85.06 308 GLN A C 1
ATOM 2516 O O . GLN A 1 308 ? 7.726 15.497 18.590 1.00 85.06 308 GLN A O 1
ATOM 2521 N N . GLU A 1 309 ? 6.131 16.348 17.253 1.00 82.94 309 GLU A N 1
ATOM 2522 C CA . GLU A 1 309 ? 5.181 16.629 18.336 1.00 82.94 309 GLU A CA 1
ATOM 2523 C C . GLU A 1 309 ? 4.789 15.349 19.096 1.00 82.94 309 GLU A C 1
ATOM 2525 O O . GLU A 1 309 ? 4.760 15.347 20.332 1.00 82.94 309 GLU A O 1
ATOM 2530 N N . LEU A 1 310 ? 4.579 14.243 18.373 1.00 77.88 310 LEU A N 1
ATOM 2531 C CA . LEU A 1 310 ? 4.311 12.922 18.941 1.00 77.88 310 LEU A CA 1
ATOM 2532 C C . LEU A 1 310 ? 5.461 12.437 19.833 1.00 77.88 310 LEU A C 1
ATOM 2534 O O . LEU A 1 310 ? 5.237 12.102 20.997 1.00 77.88 310 LEU A O 1
ATOM 2538 N N . LEU A 1 311 ? 6.695 12.449 19.322 1.00 72.81 311 LEU A N 1
ATOM 2539 C CA . LEU A 1 311 ? 7.883 12.011 20.065 1.00 72.81 311 LEU A CA 1
ATOM 2540 C C . LEU A 1 311 ? 8.094 12.827 21.349 1.00 72.81 311 LEU A C 1
ATOM 2542 O O . LEU A 1 311 ? 8.414 12.267 22.401 1.00 72.81 311 LEU A O 1
ATOM 2546 N N . ILE A 1 312 ? 7.867 14.143 21.293 1.00 68.00 312 ILE A N 1
ATOM 2547 C CA . ILE A 1 312 ? 7.940 15.026 22.466 1.00 68.00 312 ILE A CA 1
ATOM 2548 C C . ILE A 1 312 ? 6.841 14.674 23.480 1.00 68.00 312 ILE A C 1
ATOM 2550 O O . ILE A 1 312 ? 7.102 14.630 24.687 1.00 68.00 312 ILE A O 1
ATOM 2554 N N . GLY A 1 313 ? 5.621 14.409 23.008 1.00 65.50 313 GLY A N 1
ATOM 2555 C CA . GLY A 1 313 ? 4.488 14.004 23.839 1.00 65.50 313 GLY A CA 1
ATOM 2556 C C . GLY A 1 313 ? 4.728 12.683 24.572 1.00 65.50 313 GLY A C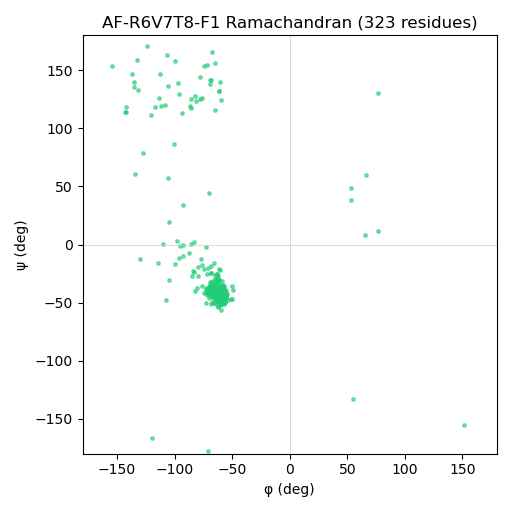 1
ATOM 2557 O O . GLY A 1 313 ? 4.519 12.616 25.786 1.00 65.50 313 GLY A O 1
ATOM 2558 N N . THR A 1 314 ? 5.221 11.663 23.864 1.00 62.75 314 THR A N 1
ATOM 2559 C CA . THR A 1 314 ? 5.583 10.356 24.437 1.00 62.75 314 THR A CA 1
ATOM 2560 C C . THR A 1 314 ? 6.683 10.512 25.478 1.00 62.75 314 THR A C 1
ATOM 2562 O O . THR A 1 314 ? 6.521 10.070 26.615 1.00 62.75 314 THR A O 1
ATOM 2565 N N . ARG A 1 315 ? 7.740 11.273 25.157 1.00 48.91 315 ARG A N 1
ATOM 2566 C CA . ARG A 1 315 ? 8.846 11.520 26.087 1.00 48.91 315 ARG A CA 1
ATOM 2567 C C . ARG A 1 315 ? 8.402 12.234 27.363 1.00 48.91 315 ARG A C 1
ATOM 2569 O O . ARG A 1 315 ? 8.892 11.935 28.448 1.00 48.91 315 ARG A O 1
ATOM 2576 N N . ARG A 1 316 ? 7.472 13.187 27.258 1.00 49.78 316 ARG A N 1
ATOM 2577 C CA . ARG A 1 316 ? 6.905 13.882 28.424 1.00 49.78 316 ARG A CA 1
ATOM 2578 C C . ARG A 1 316 ? 6.084 12.941 29.308 1.00 49.78 316 ARG A C 1
ATOM 2580 O O . ARG A 1 316 ? 6.105 13.111 30.522 1.00 49.78 316 ARG A O 1
ATOM 2587 N N . ARG A 1 317 ? 5.358 11.992 28.711 1.00 60.06 317 ARG A N 1
ATOM 2588 C CA . ARG A 1 317 ? 4.526 11.019 29.431 1.00 60.06 317 ARG A CA 1
ATOM 2589 C C . ARG A 1 317 ? 5.389 10.009 30.192 1.00 60.06 317 ARG A C 1
ATOM 2591 O O . ARG A 1 317 ? 5.187 9.859 31.388 1.00 60.06 317 ARG A O 1
ATOM 2598 N N . GLU A 1 318 ? 6.424 9.466 29.548 1.00 58.50 318 GLU A N 1
ATOM 2599 C CA . GLU A 1 318 ? 7.437 8.612 30.194 1.00 58.50 318 GLU A CA 1
ATOM 2600 C C . GLU A 1 318 ? 8.070 9.295 31.416 1.00 58.50 318 GLU A C 1
ATOM 2602 O O . GLU A 1 318 ? 8.116 8.721 32.498 1.00 58.50 318 GLU A O 1
ATOM 2607 N N . LEU A 1 319 ? 8.488 10.559 31.273 1.00 48.00 319 LEU A N 1
ATOM 2608 C CA . LEU A 1 319 ? 9.078 11.328 32.375 1.00 48.00 319 LEU A CA 1
ATOM 2609 C C . LEU A 1 319 ? 8.099 11.575 33.537 1.00 48.00 319 LEU A C 1
ATOM 2611 O O . LEU A 1 319 ? 8.529 11.700 34.680 1.00 48.00 319 LEU A O 1
ATOM 2615 N N . LEU A 1 320 ? 6.795 11.689 33.265 1.00 57.50 320 LEU A N 1
ATOM 2616 C CA . LEU A 1 320 ? 5.775 11.844 34.308 1.00 57.50 320 LEU A CA 1
ATOM 2617 C C . LEU A 1 320 ? 5.493 10.523 35.026 1.00 57.50 320 LEU A C 1
ATOM 2619 O O . LEU A 1 320 ? 5.282 10.537 36.236 1.00 57.50 320 LEU A O 1
ATOM 2623 N N . ASP A 1 321 ? 5.526 9.401 34.310 1.00 66.94 321 ASP A N 1
ATOM 2624 C CA . ASP A 1 321 ? 5.379 8.071 34.904 1.00 66.94 321 ASP A CA 1
ATOM 2625 C C . ASP A 1 321 ? 6.596 7.713 35.773 1.00 66.94 321 ASP A C 1
ATOM 2627 O O . ASP A 1 321 ? 6.421 7.193 36.872 1.00 66.94 321 ASP A O 1
ATOM 2631 N N . GLU A 1 322 ? 7.812 8.090 35.357 1.00 64.06 322 GLU A N 1
ATOM 2632 C CA . GLU A 1 322 ? 9.040 7.967 36.164 1.00 64.06 322 GLU A CA 1
ATOM 2633 C C . GLU A 1 322 ? 9.006 8.816 37.450 1.00 64.06 322 GLU A C 1
ATOM 2635 O O . GLU A 1 322 ? 9.593 8.431 38.457 1.00 64.06 322 GLU A O 1
ATOM 2640 N N . LEU A 1 323 ? 8.324 9.968 37.441 1.00 56.75 323 LEU A N 1
ATOM 2641 C CA . LEU A 1 323 ? 8.165 10.841 38.617 1.00 56.75 323 LEU A CA 1
ATOM 2642 C C . LEU A 1 323 ? 7.084 10.360 39.597 1.00 56.75 323 LEU A C 1
ATOM 2644 O O . LEU A 1 323 ? 7.067 10.803 40.746 1.00 56.75 323 LEU A O 1
ATOM 2648 N N . ASN A 1 324 ? 6.167 9.508 39.135 1.00 58.06 324 ASN A N 1
ATOM 2649 C CA . ASN A 1 324 ? 5.068 8.953 39.926 1.00 58.06 324 ASN A CA 1
ATOM 2650 C C . ASN A 1 324 ? 5.371 7.541 40.472 1.00 58.06 324 ASN A C 1
ATOM 2652 O O . ASN A 1 324 ? 4.497 6.950 41.115 1.00 58.06 324 ASN A O 1
ATOM 2656 N N . GLN A 1 325 ? 6.576 7.013 40.225 1.00 43.59 325 GLN A N 1
ATOM 2657 C CA . GLN A 1 325 ? 7.129 5.796 40.840 1.00 43.59 325 GLN A CA 1
ATOM 2658 C C . GLN A 1 325 ? 7.993 6.123 42.062 1.00 43.59 325 GLN A C 1
ATOM 2660 O O . GLN A 1 325 ? 7.946 5.329 43.029 1.00 43.59 325 GLN A O 1
#